Protein AF-A0AAV5W1C4-F1 (afdb_monomer)

Organism: NCBI:txid1538716

Foldseek 3Di:
DPDPQVVVLLFQPLCDDPDVHHFDDDPLRVLSSVLQVVLCVFQVDRQQHGPCNLVSLLQAAAQADVVLLVSTPDPVVSVVSNVSRVPHDHDQVLVVSCPRGDPVCNVVCVVCVVQVSVLSNLRSYNDPVSRDDPVRNLVGPVCVVVRDVVPPDDDPDDDDDPDDDDPVVVVVVVVVVCVVPDD

Secondary structure (DSSP, 8-state):
----GGGGGS--GGGS--SS------THHHHHHHHHHHHHHHHSS-TT-GGGHHHHHHHHH-SPPHHHHHT---HHHHHHHHHHHTT-----HHHHHHHHS-GGGHHHHHHTHHHHHHHHHHHS-S-TTTSPPHH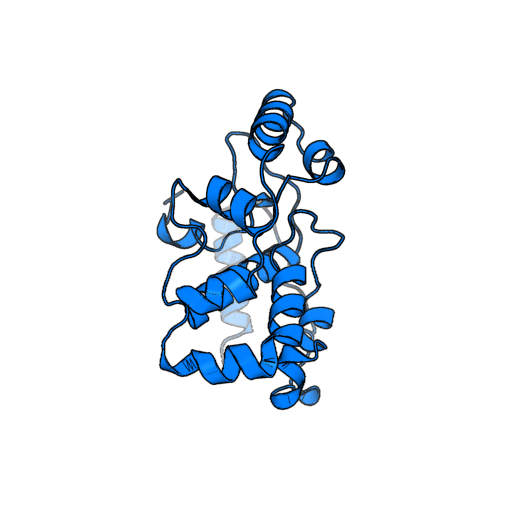HHHTSGGGGGG--GGG-PPPSSPPPP--S--HHHHHHHHHHHHHHH--

Radius of gyration: 19.73 Å; Cα contacts (8 Å, |Δi|>4): 180; chains: 1; bounding box: 47×28×55 Å

InterPro domains:
  IPR000719 Protein kinase domain [PF00069] (4-143)
  IPR000719 Protein kinase domain [PS50011] (1-143)
  IPR011009 Protein kinase-like domain superfamily [SSF56112] (2-153)
  IPR050117 Mitogen-activated protein (MAP) kinase [PTHR24055] (1-153)

pLDDT: mean 88.05, std 11.99, range [37.28, 97.81]

Sequence (183 aa):
MTRYPETMNYRAIETLSFGDFTAPHNEKADIWSIGAILYEMLTGQILFEGNHSLIKALEFCGPVPENVLQQIDHKMSREFLRKKSQNFVRVDFINKLSSECRPWLKEEIEKNSEELRDFIDRTLVFDQEIRMSVDEALAHDFLSEVREIEKETIASQSIVDVGETSIEEWKRRIWEFIQTNHV

Structure (mmCIF, N/CA/C/O backbone):
data_AF-A0AAV5W1C4-F1
#
_entry.id   AF-A0AAV5W1C4-F1
#
loop_
_atom_site.group_PDB
_atom_site.id
_atom_site.type_symbol
_atom_site.label_atom_id
_atom_site.label_alt_id
_atom_site.label_comp_id
_atom_site.label_asym_id
_atom_site.label_entity_id
_atom_site.label_seq_id
_atom_site.pdbx_PDB_ins_code
_atom_site.Cartn_x
_atom_site.Cartn_y
_atom_site.Cartn_z
_atom_site.occupancy
_atom_site.B_iso_or_equiv
_atom_site.auth_seq_id
_atom_site.auth_comp_id
_atom_site.auth_asym_id
_atom_site.auth_atom_id
_atom_site.pdbx_PDB_model_num
ATOM 1 N N . MET A 1 1 ? 14.065 10.646 -18.978 1.00 37.28 1 MET A N 1
ATOM 2 C CA . MET A 1 1 ? 12.988 10.405 -17.996 1.00 37.28 1 MET A CA 1
ATOM 3 C C . MET A 1 1 ? 12.625 11.713 -17.315 1.00 37.28 1 MET A C 1
ATOM 5 O O . MET A 1 1 ? 13.389 12.199 -16.489 1.00 37.28 1 MET A O 1
ATOM 9 N N . THR A 1 2 ? 11.492 12.304 -17.677 1.00 38.12 2 THR A N 1
ATOM 10 C CA . THR A 1 2 ? 10.818 13.317 -16.857 1.00 38.12 2 THR A CA 1
ATOM 11 C C . THR A 1 2 ? 10.381 12.632 -15.562 1.00 38.12 2 THR A C 1
ATOM 13 O O . THR A 1 2 ? 9.544 11.736 -15.587 1.00 38.12 2 THR A O 1
ATOM 16 N N . ARG A 1 3 ? 11.017 12.967 -14.434 1.00 41.88 3 ARG A N 1
ATOM 17 C CA . ARG A 1 3 ? 10.581 12.488 -13.116 1.00 41.88 3 ARG A CA 1
ATOM 18 C C . ARG A 1 3 ? 9.355 13.306 -12.734 1.00 41.88 3 ARG A C 1
ATOM 20 O O . ARG A 1 3 ? 9.491 14.511 -12.566 1.00 41.88 3 ARG A O 1
ATOM 27 N N . TYR A 1 4 ? 8.194 12.670 -12.627 1.00 52.47 4 TYR A N 1
ATOM 28 C CA . TYR A 1 4 ? 6.991 13.275 -12.054 1.00 52.47 4 TYR A CA 1
ATOM 29 C C . TYR A 1 4 ? 7.046 13.067 -10.536 1.00 52.47 4 TYR A C 1
ATOM 31 O O . TYR A 1 4 ? 6.741 11.962 -10.080 1.00 52.47 4 TYR A O 1
ATOM 39 N N . PRO A 1 5 ? 7.480 14.068 -9.745 1.00 54.94 5 PRO A N 1
ATOM 40 C CA . PRO A 1 5 ? 7.766 13.879 -8.319 1.00 54.94 5 PRO A CA 1
ATOM 41 C C . PRO A 1 5 ? 6.521 13.441 -7.539 1.00 54.94 5 PRO A C 1
ATOM 43 O O . PRO A 1 5 ? 6.618 12.662 -6.599 1.00 54.94 5 PRO A O 1
ATOM 46 N N . GLU A 1 6 ? 5.351 13.890 -7.992 1.00 50.38 6 GLU A N 1
ATOM 47 C CA . GLU A 1 6 ? 4.049 13.669 -7.359 1.00 50.38 6 GLU A CA 1
ATOM 48 C C . GLU A 1 6 ? 3.594 12.202 -7.423 1.00 50.38 6 GLU A C 1
ATOM 50 O O . GLU A 1 6 ? 2.942 11.711 -6.508 1.00 50.38 6 GLU A O 1
ATOM 55 N N . THR A 1 7 ? 4.020 11.452 -8.447 1.00 61.53 7 THR A N 1
ATOM 56 C CA . THR A 1 7 ? 3.676 10.022 -8.586 1.00 61.53 7 THR A CA 1
ATOM 57 C C . THR A 1 7 ? 4.472 9.105 -7.656 1.00 61.53 7 THR A C 1
ATOM 59 O O . THR A 1 7 ? 4.167 7.922 -7.563 1.00 61.53 7 THR A O 1
ATOM 62 N N . MET A 1 8 ? 5.488 9.612 -6.945 1.00 72.69 8 MET A N 1
ATOM 63 C CA . MET A 1 8 ? 6.296 8.788 -6.035 1.00 72.69 8 MET A CA 1
ATOM 64 C C . MET A 1 8 ? 5.585 8.475 -4.713 1.00 72.69 8 MET A C 1
ATOM 66 O O . MET A 1 8 ? 5.977 7.525 -4.042 1.00 72.69 8 MET A O 1
ATOM 70 N N . ASN A 1 9 ? 4.536 9.223 -4.365 1.00 85.31 9 ASN A N 1
ATOM 71 C CA . ASN A 1 9 ? 3.885 9.145 -3.056 1.00 85.31 9 ASN A CA 1
ATOM 72 C C . ASN A 1 9 ? 3.026 7.885 -2.841 1.00 85.31 9 ASN A C 1
ATOM 74 O O . ASN A 1 9 ? 2.693 7.563 -1.706 1.00 85.31 9 ASN A O 1
ATOM 78 N N . TYR A 1 10 ? 2.673 7.167 -3.908 1.00 90.06 10 TYR A N 1
ATOM 79 C CA . TYR A 1 10 ? 1.863 5.940 -3.827 1.00 90.06 10 TYR A CA 1
ATOM 80 C C . TYR A 1 10 ? 2.639 4.696 -4.246 1.00 90.06 10 TYR A C 1
ATOM 82 O O . TYR A 1 10 ? 2.167 3.580 -4.071 1.00 90.06 10 TYR A O 1
ATOM 90 N N . ARG A 1 11 ? 3.851 4.871 -4.780 1.00 88.44 11 ARG A N 1
ATOM 91 C CA . ARG A 1 11 ? 4.660 3.763 -5.278 1.00 88.44 11 ARG A CA 1
ATOM 92 C C . ARG A 1 11 ? 5.083 2.847 -4.141 1.00 88.44 11 ARG A C 1
ATOM 94 O O . ARG A 1 11 ? 5.664 3.301 -3.154 1.00 88.44 11 ARG A O 1
ATOM 101 N N . ALA A 1 12 ? 4.872 1.550 -4.342 1.00 88.81 12 ALA A N 1
ATOM 102 C CA . ALA A 1 12 ? 5.436 0.533 -3.472 1.00 88.81 12 ALA A CA 1
ATOM 103 C C . ALA A 1 12 ? 6.964 0.654 -3.425 1.00 88.81 12 ALA A C 1
ATOM 105 O O . ALA A 1 12 ? 7.612 1.005 -4.421 1.00 88.81 12 ALA A O 1
ATOM 106 N N . ILE A 1 13 ? 7.541 0.386 -2.258 1.00 82.81 13 ILE A N 1
ATOM 107 C CA . ILE A 1 13 ? 8.950 0.675 -1.967 1.00 82.81 13 ILE A CA 1
ATOM 108 C C . ILE A 1 13 ? 9.899 -0.164 -2.808 1.00 82.81 13 ILE A C 1
ATOM 110 O O . ILE A 1 13 ? 10.949 0.331 -3.207 1.00 82.81 13 ILE A O 1
ATOM 114 N N . GLU A 1 14 ? 9.513 -1.389 -3.143 1.00 82.88 14 GLU A N 1
ATOM 115 C CA . GLU A 1 14 ? 10.229 -2.265 -4.067 1.00 82.88 14 GLU A CA 1
ATOM 116 C C . GLU A 1 14 ? 10.348 -1.673 -5.481 1.00 82.88 14 GLU A C 1
ATOM 118 O O . GLU A 1 14 ? 11.325 -1.933 -6.179 1.00 82.88 14 GLU A O 1
ATOM 123 N N . THR A 1 15 ? 9.402 -0.818 -5.888 1.00 80.12 15 THR A N 1
ATOM 124 C CA . THR A 1 15 ? 9.459 -0.140 -7.190 1.00 80.12 15 THR A CA 1
ATOM 125 C C . THR A 1 15 ? 10.374 1.085 -7.154 1.00 80.12 15 THR A C 1
ATOM 127 O O . THR A 1 15 ? 10.795 1.573 -8.205 1.00 80.12 15 THR A O 1
ATOM 130 N N . LEU A 1 16 ? 10.680 1.622 -5.968 1.00 72.00 16 LEU A N 1
ATOM 131 C CA . LEU A 1 16 ? 11.547 2.784 -5.828 1.00 72.00 16 LEU A CA 1
ATOM 132 C C . LEU A 1 16 ? 12.997 2.374 -6.086 1.00 72.00 16 LEU A C 1
ATOM 134 O O . LEU A 1 16 ? 13.589 1.590 -5.347 1.00 72.00 16 LEU A O 1
ATOM 138 N N . SER A 1 17 ? 13.603 2.963 -7.116 1.00 59.59 17 SER A N 1
ATOM 139 C CA . SER A 1 17 ? 15.023 2.755 -7.374 1.00 59.59 17 SER A CA 1
ATOM 140 C C . SER A 1 17 ? 15.876 3.505 -6.351 1.00 59.59 17 SER A C 1
ATOM 142 O O . SER A 1 17 ? 16.063 4.722 -6.449 1.00 59.59 17 SER A O 1
ATOM 144 N N . PHE A 1 18 ? 16.421 2.791 -5.367 1.00 55.84 18 PHE A N 1
ATOM 145 C CA . PHE A 1 18 ? 17.436 3.327 -4.456 1.00 55.84 18 PHE A CA 1
ATOM 146 C C . PHE A 1 18 ? 18.827 3.216 -5.106 1.00 55.84 18 PHE A C 1
ATOM 148 O O . PHE A 1 18 ? 19.627 2.355 -4.744 1.00 55.84 18 PHE A O 1
ATOM 155 N N . GLY A 1 19 ? 19.113 4.069 -6.096 1.00 55.81 19 GLY A N 1
ATOM 156 C CA . GLY A 1 19 ? 20.330 3.961 -6.919 1.00 55.81 19 GLY A CA 1
ATOM 157 C C . GLY A 1 19 ? 20.193 2.872 -7.988 1.00 55.81 19 GLY A C 1
ATOM 158 O O . GLY A 1 19 ? 19.180 2.849 -8.680 1.00 55.81 19 GLY A O 1
ATOM 159 N N . ASP A 1 20 ? 21.167 1.960 -8.091 1.00 45.91 20 ASP A N 1
ATOM 160 C CA . ASP A 1 20 ? 21.178 0.824 -9.044 1.00 45.91 20 ASP A CA 1
ATOM 161 C C . ASP A 1 20 ? 20.291 -0.361 -8.605 1.00 45.91 20 ASP A C 1
ATOM 163 O O . ASP A 1 20 ? 20.417 -1.478 -9.098 1.00 45.91 20 ASP A O 1
ATOM 167 N N . PHE A 1 21 ? 19.420 -0.143 -7.623 1.00 55.16 21 PHE A N 1
ATOM 168 C CA . PHE A 1 21 ? 18.568 -1.174 -7.050 1.00 55.16 21 PHE A CA 1
ATOM 169 C C . PHE A 1 21 ? 17.176 -1.129 -7.679 1.00 55.16 21 PHE A C 1
ATOM 171 O O . PHE A 1 21 ? 16.467 -0.140 -7.524 1.00 55.16 21 PHE A O 1
ATOM 178 N N . THR A 1 22 ? 16.763 -2.208 -8.335 1.00 57.44 22 THR A N 1
ATOM 179 C CA . THR A 1 22 ? 15.361 -2.478 -8.676 1.00 57.44 22 THR A CA 1
ATOM 180 C C . THR A 1 22 ? 15.014 -3.857 -8.142 1.00 57.44 22 THR A C 1
ATOM 182 O O . THR A 1 22 ? 15.513 -4.850 -8.670 1.00 57.44 22 THR A O 1
ATOM 185 N N . ALA A 1 23 ? 14.199 -3.933 -7.088 1.00 66.69 23 ALA A N 1
ATOM 186 C CA . ALA A 1 23 ? 13.661 -5.219 -6.663 1.00 66.69 23 ALA A CA 1
ATOM 187 C C . ALA A 1 23 ? 12.669 -5.745 -7.714 1.00 66.69 23 ALA A C 1
ATOM 189 O O . ALA A 1 23 ? 11.968 -4.946 -8.352 1.00 66.69 23 ALA A O 1
ATOM 190 N N . PRO A 1 24 ? 12.568 -7.075 -7.885 1.00 74.88 24 PRO A N 1
ATOM 191 C CA . PRO A 1 24 ? 11.427 -7.664 -8.565 1.00 74.88 24 PRO A CA 1
ATOM 192 C C . PRO A 1 24 ? 10.138 -7.178 -7.898 1.00 74.88 24 PRO A C 1
ATOM 194 O O . PRO A 1 24 ? 10.049 -7.136 -6.669 1.00 74.88 24 PRO A O 1
ATOM 197 N N . HIS A 1 25 ? 9.150 -6.802 -8.700 1.00 82.00 25 HIS A N 1
ATOM 198 C CA . HIS A 1 25 ? 7.827 -6.443 -8.209 1.00 82.00 25 HIS A CA 1
ATOM 199 C C . HIS A 1 25 ? 6.753 -7.172 -9.009 1.00 82.00 25 HIS A C 1
ATOM 201 O O . HIS A 1 25 ? 6.968 -7.509 -10.174 1.00 82.00 25 HIS A O 1
ATOM 207 N N . ASN A 1 26 ? 5.620 -7.428 -8.366 1.00 89.25 26 ASN A N 1
ATOM 208 C CA . ASN A 1 26 ? 4.443 -8.046 -8.965 1.00 89.25 26 ASN A CA 1
ATOM 209 C C . ASN A 1 26 ? 3.230 -7.098 -8.883 1.00 89.25 26 ASN A C 1
ATOM 211 O O . ASN A 1 26 ? 3.342 -5.945 -8.457 1.00 89.25 26 ASN A O 1
ATOM 215 N N . GLU A 1 27 ? 2.060 -7.576 -9.299 1.00 91.06 27 GLU A N 1
ATOM 216 C CA . GLU A 1 27 ? 0.800 -6.826 -9.297 1.00 91.06 27 GLU A CA 1
ATOM 217 C C . GLU A 1 27 ? 0.386 -6.318 -7.905 1.00 91.06 27 GLU A C 1
ATOM 219 O O . GLU A 1 27 ? -0.334 -5.328 -7.787 1.00 91.06 27 GLU A O 1
ATOM 224 N N . LYS A 1 28 ? 0.891 -6.920 -6.819 1.00 95.12 28 LYS A N 1
ATOM 225 C CA . LYS A 1 28 ? 0.605 -6.469 -5.450 1.00 95.12 28 LYS A CA 1
ATOM 226 C C . LYS A 1 28 ? 1.295 -5.146 -5.105 1.00 95.12 28 LYS A C 1
ATOM 228 O O . LYS A 1 28 ? 1.026 -4.582 -4.041 1.00 95.12 28 LYS A O 1
ATOM 233 N N . ALA A 1 29 ? 2.151 -4.600 -5.971 1.00 93.56 29 ALA A N 1
ATOM 234 C CA . ALA A 1 29 ? 2.601 -3.210 -5.869 1.00 93.56 29 ALA A CA 1
ATOM 235 C C . ALA A 1 29 ? 1.420 -2.216 -5.917 1.00 93.56 29 ALA A C 1
ATOM 237 O O . ALA A 1 29 ? 1.445 -1.189 -5.235 1.00 93.56 29 ALA A O 1
ATOM 238 N N . ASP A 1 30 ? 0.344 -2.546 -6.636 1.00 94.62 30 ASP A N 1
ATOM 239 C CA . ASP A 1 30 ? -0.862 -1.714 -6.683 1.00 94.62 30 ASP A CA 1
ATOM 240 C C . ASP A 1 30 ? -1.648 -1.774 -5.365 1.00 94.62 30 ASP A C 1
ATOM 242 O O . ASP A 1 30 ? -2.195 -0.766 -4.921 1.00 94.62 30 ASP A O 1
ATOM 246 N N . ILE A 1 31 ? -1.615 -2.908 -4.659 1.00 97.50 31 ILE A N 1
ATOM 247 C CA . ILE A 1 31 ? -2.241 -3.058 -3.334 1.00 97.50 31 ILE A CA 1
ATOM 248 C C . ILE A 1 31 ? -1.589 -2.140 -2.291 1.00 97.50 31 ILE A C 1
ATOM 250 O O . ILE A 1 31 ? -2.283 -1.554 -1.459 1.00 97.50 31 ILE A O 1
ATOM 254 N N . TRP A 1 32 ? -0.271 -1.937 -2.363 1.00 95.62 32 TRP A N 1
ATOM 255 C CA . TRP A 1 32 ? 0.402 -0.930 -1.535 1.00 95.62 32 TRP A CA 1
ATOM 256 C C . TRP A 1 32 ? -0.135 0.479 -1.817 1.00 95.62 32 TRP A C 1
ATOM 258 O O . TRP A 1 32 ? -0.414 1.243 -0.890 1.00 95.62 32 TRP A O 1
ATOM 268 N N . SER A 1 33 ? -0.313 0.806 -3.100 1.00 95.25 33 SER A N 1
ATOM 269 C CA . SER A 1 33 ? -0.870 2.091 -3.533 1.00 95.25 33 SER A CA 1
ATOM 270 C C . SER A 1 33 ? -2.279 2.300 -2.971 1.00 95.25 33 SER A C 1
ATOM 272 O O . SER A 1 33 ? -2.581 3.387 -2.484 1.00 95.25 33 SER A O 1
ATOM 274 N N . ILE A 1 34 ? -3.115 1.254 -2.953 1.00 96.81 34 ILE A N 1
ATOM 275 C CA . ILE A 1 34 ? -4.450 1.284 -2.333 1.00 96.81 34 ILE A CA 1
ATOM 276 C C . ILE A 1 34 ? -4.358 1.607 -0.839 1.00 96.81 34 ILE A C 1
ATOM 278 O O . ILE A 1 34 ? -5.102 2.463 -0.369 1.00 96.81 34 ILE A O 1
ATOM 282 N N . GLY A 1 35 ? -3.429 0.993 -0.099 1.00 96.00 35 GLY A N 1
ATOM 283 C CA . GLY A 1 35 ? -3.220 1.304 1.320 1.00 96.00 35 GLY A CA 1
ATOM 284 C C . GLY A 1 35 ? -2.857 2.776 1.559 1.00 96.00 35 GLY A C 1
ATOM 285 O O . GLY A 1 35 ? -3.403 3.423 2.455 1.00 96.00 35 GLY A O 1
ATOM 286 N N . ALA A 1 36 ? -1.985 3.336 0.716 1.00 94.88 36 ALA A N 1
ATOM 287 C CA . ALA A 1 36 ? -1.610 4.749 0.771 1.00 94.88 36 ALA A CA 1
ATOM 288 C C . ALA A 1 36 ? -2.784 5.689 0.442 1.00 94.88 36 ALA A C 1
ATOM 290 O O . ALA A 1 36 ? -3.009 6.665 1.159 1.00 94.88 36 ALA A O 1
ATOM 291 N N . ILE A 1 37 ? -3.553 5.377 -0.607 1.00 96.06 37 ILE A N 1
ATOM 292 C CA . ILE A 1 37 ? -4.742 6.143 -1.009 1.00 96.06 37 ILE A CA 1
ATOM 293 C C . ILE A 1 37 ? -5.809 6.080 0.082 1.00 96.06 37 ILE A C 1
ATOM 295 O O . ILE A 1 37 ? -6.396 7.103 0.420 1.00 96.06 37 ILE A O 1
ATOM 299 N N . LEU A 1 38 ? -6.042 4.907 0.673 1.00 95.88 38 LEU A N 1
ATOM 300 C CA . LEU A 1 38 ? -7.022 4.738 1.739 1.00 95.88 38 LEU A CA 1
ATOM 301 C C . LEU A 1 38 ? -6.664 5.598 2.957 1.00 95.88 38 LEU A C 1
ATOM 303 O O . LEU A 1 38 ? -7.523 6.317 3.465 1.00 95.88 38 LEU A O 1
ATOM 307 N N . TYR A 1 39 ? -5.394 5.620 3.378 1.00 94.81 39 TYR A N 1
ATOM 308 C CA . TYR A 1 39 ? -4.949 6.542 4.430 1.00 94.81 39 TYR A CA 1
ATOM 309 C C . TYR A 1 39 ? -5.232 8.006 4.070 1.00 94.81 39 TYR A C 1
ATOM 311 O O . TYR A 1 39 ? -5.763 8.756 4.894 1.00 94.81 39 TYR A O 1
ATOM 319 N N . GLU A 1 40 ? -4.924 8.417 2.841 1.00 94.94 40 GLU A N 1
ATOM 320 C CA . GLU A 1 40 ? -5.162 9.787 2.386 1.00 94.94 40 GLU A CA 1
ATOM 321 C C . GLU A 1 40 ? -6.653 10.135 2.305 1.00 94.94 40 GLU A C 1
ATOM 323 O O . GLU A 1 40 ? -7.052 11.244 2.664 1.00 94.94 40 GLU A O 1
ATOM 328 N N . MET A 1 41 ? -7.513 9.198 1.915 1.00 95.31 41 MET A N 1
ATOM 329 C CA . MET A 1 41 ? -8.961 9.401 1.938 1.00 95.31 41 MET A CA 1
ATOM 330 C C . MET A 1 41 ? -9.457 9.648 3.366 1.00 95.31 41 MET A C 1
ATOM 332 O O . MET A 1 41 ? -10.233 10.582 3.593 1.00 95.31 41 MET A O 1
ATOM 336 N N . LEU A 1 42 ? -8.964 8.872 4.336 1.00 95.31 42 LEU A N 1
ATOM 337 C CA . LEU A 1 42 ? -9.395 8.935 5.735 1.00 95.31 42 LEU A CA 1
ATOM 338 C C . LEU A 1 42 ? -8.854 10.163 6.482 1.00 95.31 42 LEU A C 1
ATOM 340 O O . LEU A 1 42 ? -9.547 10.705 7.344 1.00 95.31 42 LEU A O 1
ATOM 344 N N . THR A 1 43 ? -7.647 10.630 6.152 1.00 94.38 43 THR A N 1
ATOM 345 C CA . THR A 1 43 ? -6.951 11.721 6.872 1.00 94.38 43 THR A CA 1
ATOM 346 C C . THR A 1 43 ? -6.876 13.034 6.093 1.00 94.38 43 THR A C 1
ATOM 348 O O . THR A 1 43 ? -6.801 14.113 6.676 1.00 94.38 43 THR A O 1
ATOM 351 N N . GLY A 1 44 ? -6.919 12.972 4.762 1.00 94.19 44 GLY A N 1
ATOM 352 C CA . GLY A 1 44 ? -6.592 14.086 3.872 1.00 94.19 44 GLY A CA 1
ATOM 353 C C . GLY A 1 44 ? -5.103 14.385 3.748 1.00 94.19 44 GLY A C 1
ATOM 354 O O . GLY A 1 44 ? -4.760 15.464 3.269 1.00 94.19 44 GLY A O 1
ATOM 355 N N . GLN A 1 45 ? -4.238 13.477 4.201 1.00 91.88 45 GLN A N 1
ATOM 356 C CA . GLN A 1 45 ? -2.789 13.642 4.198 1.00 91.88 45 GLN A CA 1
ATOM 357 C C . GLN A 1 45 ? -2.116 12.572 3.343 1.00 91.88 45 GLN A C 1
ATOM 359 O O . GLN A 1 45 ? -2.486 11.400 3.379 1.00 91.88 45 GLN A O 1
ATOM 364 N N . ILE A 1 46 ? -1.077 12.973 2.614 1.00 92.12 46 ILE A N 1
ATOM 365 C CA . ILE A 1 46 ? -0.269 12.057 1.810 1.00 92.12 46 ILE A CA 1
ATOM 366 C C . ILE A 1 46 ? 0.594 11.201 2.745 1.00 92.12 46 ILE A C 1
ATOM 368 O O . ILE A 1 46 ? 1.413 11.730 3.497 1.00 92.12 46 ILE A O 1
ATOM 372 N N . LEU A 1 47 ? 0.450 9.873 2.674 1.00 91.31 47 LEU A N 1
ATOM 373 C CA . LEU A 1 47 ? 1.156 8.952 3.573 1.00 91.31 47 LEU A CA 1
ATOM 374 C C . LEU A 1 47 ? 2.682 8.953 3.359 1.00 91.31 47 LEU A C 1
ATOM 376 O O . LEU A 1 47 ? 3.452 9.034 4.319 1.00 91.31 47 LEU A O 1
ATOM 380 N N . PHE A 1 48 ? 3.129 8.865 2.102 1.00 89.75 48 PHE A N 1
ATOM 381 C CA . PHE A 1 48 ? 4.546 8.739 1.738 1.00 89.7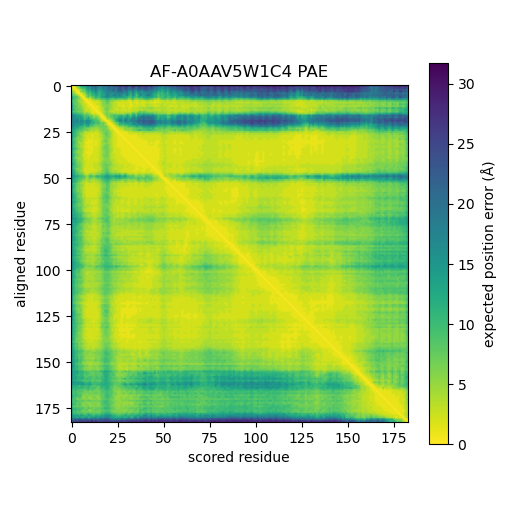5 48 PHE A CA 1
ATOM 382 C C . PHE A 1 48 ? 5.061 9.969 0.988 1.00 89.75 48 PHE A C 1
ATOM 384 O O . PHE A 1 48 ? 5.545 9.871 -0.135 1.00 89.75 48 PHE A O 1
ATOM 391 N N . GLU A 1 49 ? 4.972 11.142 1.608 1.00 83.44 49 GLU A N 1
ATOM 392 C CA . GLU A 1 49 ? 5.341 12.402 0.960 1.00 83.44 49 GLU A CA 1
ATOM 393 C C . GLU A 1 49 ? 6.855 12.505 0.656 1.00 83.44 49 GLU A C 1
ATOM 395 O O . GLU A 1 49 ? 7.709 12.613 1.548 1.00 83.44 49 GLU A O 1
ATOM 400 N N . GLY A 1 50 ? 7.202 12.484 -0.635 1.00 75.62 50 GLY A N 1
ATOM 401 C CA . GLY A 1 50 ? 8.524 12.824 -1.166 1.00 75.62 50 GLY A CA 1
ATOM 402 C C . GLY A 1 50 ? 9.704 12.105 -0.491 1.00 75.62 50 GLY A C 1
ATOM 403 O O . GLY A 1 50 ? 9.803 10.875 -0.473 1.00 75.62 50 GLY A O 1
ATOM 404 N N . ASN A 1 51 ? 10.636 12.890 0.063 1.00 72.38 51 ASN A N 1
ATOM 405 C CA . ASN A 1 51 ? 11.889 12.397 0.656 1.00 72.38 51 ASN A CA 1
ATOM 406 C C . ASN A 1 51 ? 11.695 11.606 1.965 1.00 72.38 51 ASN A C 1
ATOM 408 O O . ASN A 1 51 ? 12.641 10.977 2.446 1.00 72.38 51 ASN A O 1
ATOM 412 N N . HIS A 1 52 ? 10.494 11.636 2.550 1.00 80.12 52 HIS A N 1
ATOM 413 C CA . HIS A 1 52 ? 10.181 10.950 3.804 1.00 80.12 52 HIS A CA 1
ATOM 414 C C . HIS A 1 52 ? 9.495 9.595 3.605 1.00 80.12 52 HIS A C 1
ATOM 416 O O . HIS A 1 52 ? 9.323 8.875 4.588 1.00 80.12 52 HIS A O 1
ATOM 422 N N . SER A 1 53 ? 9.189 9.209 2.362 1.00 84.00 53 SER A N 1
ATOM 423 C CA . SER A 1 53 ? 8.530 7.947 1.989 1.00 84.00 53 SER A CA 1
ATOM 424 C C . SER A 1 53 ? 9.094 6.713 2.701 1.00 84.00 53 SER A C 1
ATOM 426 O O . SER A 1 53 ? 8.349 5.985 3.352 1.00 84.00 53 SER A O 1
ATOM 428 N N . LEU A 1 54 ? 10.417 6.516 2.673 1.00 86.62 54 LEU A N 1
ATOM 429 C CA . LEU A 1 54 ? 11.053 5.381 3.353 1.00 86.62 54 LEU A CA 1
ATOM 430 C C . LEU A 1 54 ? 10.846 5.418 4.873 1.00 86.62 54 LEU A C 1
ATOM 432 O O . LEU A 1 54 ? 10.563 4.391 5.472 1.00 86.62 54 LEU A O 1
ATOM 436 N N . ILE A 1 55 ? 11.007 6.580 5.511 1.00 89.38 55 ILE A N 1
ATOM 437 C CA . ILE A 1 55 ? 10.845 6.687 6.971 1.00 89.38 55 ILE A CA 1
ATOM 438 C C . ILE A 1 55 ? 9.390 6.412 7.343 1.00 89.38 55 ILE A C 1
ATOM 440 O O . ILE A 1 55 ? 9.141 5.606 8.229 1.00 89.38 55 ILE A O 1
ATOM 444 N N . LYS A 1 56 ? 8.441 7.012 6.619 1.00 90.75 56 LYS A N 1
ATOM 445 C CA . LYS A 1 56 ? 7.005 6.808 6.819 1.00 90.75 56 LYS A CA 1
ATOM 446 C C . LYS A 1 56 ? 6.599 5.352 6.647 1.00 90.75 56 LYS A C 1
ATOM 448 O O . LYS A 1 56 ? 5.853 4.826 7.460 1.00 90.75 56 LYS A O 1
ATOM 453 N N . ALA A 1 57 ? 7.137 4.660 5.654 1.00 92.12 57 ALA A N 1
ATOM 454 C CA . ALA A 1 57 ? 6.865 3.240 5.513 1.00 92.12 57 ALA A CA 1
ATOM 455 C C . ALA A 1 57 ? 7.440 2.398 6.643 1.00 92.12 57 ALA A C 1
ATOM 457 O O . ALA A 1 57 ? 6.772 1.477 7.092 1.00 92.12 57 ALA A O 1
ATOM 458 N N . LEU A 1 58 ? 8.632 2.721 7.146 1.00 93.12 58 LEU A N 1
ATOM 459 C CA . LEU A 1 58 ? 9.158 2.055 8.336 1.00 93.12 58 LEU A CA 1
ATOM 460 C C . LEU A 1 58 ? 8.293 2.348 9.576 1.00 93.12 58 LEU A C 1
ATOM 462 O O . LEU A 1 58 ? 8.052 1.443 10.365 1.00 93.12 58 LEU A O 1
ATOM 466 N N . GLU A 1 59 ? 7.769 3.569 9.732 1.00 92.38 59 GLU A N 1
ATOM 467 C CA . GLU A 1 59 ? 6.806 3.910 10.797 1.00 92.38 59 GLU A CA 1
ATOM 468 C C . GLU A 1 59 ? 5.528 3.065 10.693 1.00 92.38 59 GLU A C 1
ATOM 470 O O . GLU A 1 59 ? 5.098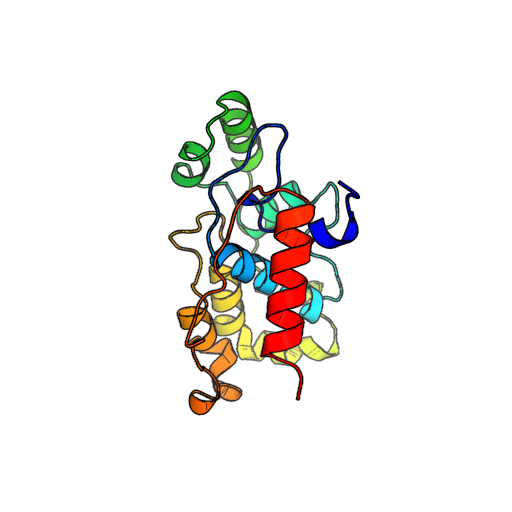 2.458 11.671 1.00 92.38 59 GLU A O 1
ATOM 475 N N . PHE A 1 60 ? 4.929 2.991 9.505 1.00 92.50 60 PHE A N 1
ATOM 476 C CA . PHE A 1 60 ? 3.635 2.335 9.311 1.00 92.50 60 PHE A CA 1
ATOM 477 C C . PHE A 1 60 ? 3.714 0.820 9.156 1.00 92.50 60 PHE A C 1
ATOM 479 O O . PHE A 1 60 ? 2.739 0.149 9.462 1.00 92.50 60 PHE A O 1
ATOM 486 N N . CYS A 1 61 ? 4.841 0.272 8.703 1.00 93.75 61 CYS A N 1
ATOM 487 C CA . CYS A 1 61 ? 4.995 -1.163 8.453 1.00 93.75 61 CYS A CA 1
ATOM 488 C C . CYS A 1 61 ? 5.874 -1.861 9.498 1.00 93.75 61 CYS A C 1
ATOM 490 O O . CYS A 1 61 ? 5.800 -3.081 9.639 1.00 93.75 61 CYS A O 1
ATOM 492 N N . GLY A 1 62 ? 6.690 -1.109 10.239 1.00 94.06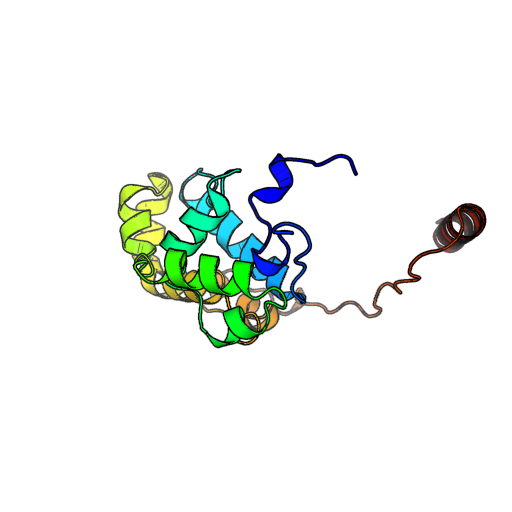 62 GLY A N 1
ATOM 493 C CA . GLY A 1 62 ? 7.678 -1.647 11.166 1.00 94.06 62 GLY A CA 1
ATOM 494 C C . GLY A 1 62 ? 9.009 -2.005 10.485 1.00 94.06 62 GLY A C 1
ATOM 495 O O . GLY A 1 62 ? 9.375 -1.418 9.460 1.00 94.06 62 GLY A O 1
ATOM 496 N N . PRO A 1 63 ? 9.786 -2.934 11.069 1.00 94.69 63 PRO A N 1
ATOM 497 C CA . PRO A 1 63 ? 11.096 -3.290 10.547 1.00 94.69 63 PRO A CA 1
ATOM 498 C C . PRO A 1 63 ? 10.966 -4.061 9.226 1.00 94.69 63 PRO A C 1
ATOM 500 O O . PRO A 1 63 ? 10.049 -4.862 9.055 1.00 94.69 63 PRO A O 1
ATOM 503 N N . VAL A 1 64 ? 11.907 -3.861 8.296 1.00 93.69 64 VAL A N 1
ATOM 504 C CA . VAL A 1 64 ? 11.920 -4.620 7.036 1.00 93.69 64 VAL A CA 1
ATOM 505 C C . VAL A 1 64 ? 12.273 -6.083 7.340 1.00 93.69 64 VAL A C 1
ATOM 507 O O . VAL A 1 64 ? 13.323 -6.324 7.946 1.00 93.69 64 VAL A O 1
ATOM 510 N N . PRO A 1 65 ? 11.445 -7.060 6.927 1.00 93.69 65 PRO A N 1
ATOM 511 C CA . PRO A 1 65 ? 11.721 -8.476 7.144 1.00 93.69 65 PRO A CA 1
ATOM 512 C C . PRO A 1 65 ? 13.011 -8.946 6.460 1.00 93.69 65 PRO A C 1
ATOM 514 O O . PRO A 1 65 ? 13.377 -8.477 5.381 1.00 93.69 65 PRO A O 1
ATOM 517 N N . GLU A 1 66 ? 13.697 -9.920 7.060 1.00 93.19 66 GLU A N 1
ATOM 518 C CA . GLU A 1 66 ? 14.984 -10.404 6.544 1.00 93.19 66 GLU A CA 1
ATOM 519 C C . GLU A 1 66 ? 14.857 -11.081 5.169 1.00 93.19 66 GLU A C 1
ATOM 521 O O . GLU A 1 66 ? 15.752 -10.943 4.340 1.00 93.19 66 GLU A O 1
ATOM 526 N N . ASN A 1 67 ? 13.738 -11.748 4.876 1.00 91.75 67 ASN A N 1
ATOM 527 C CA . ASN A 1 67 ? 13.483 -12.323 3.553 1.00 91.75 67 ASN A CA 1
ATOM 528 C C . ASN A 1 67 ? 13.363 -11.242 2.465 1.00 91.75 67 ASN A C 1
ATOM 530 O O . ASN A 1 67 ? 13.895 -11.429 1.375 1.00 91.75 67 ASN A O 1
ATOM 534 N N . VAL A 1 68 ? 12.768 -10.085 2.774 1.00 90.81 68 VAL A N 1
ATOM 535 C CA . VAL A 1 68 ? 12.726 -8.927 1.862 1.00 90.81 68 VAL A CA 1
ATOM 536 C C . VAL A 1 68 ? 14.124 -8.333 1.691 1.00 90.81 68 VAL A C 1
ATOM 538 O O . VAL A 1 68 ? 14.557 -8.055 0.577 1.00 90.81 68 VAL A O 1
ATOM 541 N N . LEU A 1 69 ? 14.885 -8.197 2.782 1.00 90.06 69 LEU A N 1
ATOM 542 C CA . LEU A 1 69 ? 16.272 -7.723 2.726 1.00 90.06 69 LEU A CA 1
ATOM 543 C C . LEU A 1 69 ? 17.162 -8.635 1.865 1.00 90.06 69 LEU A C 1
ATOM 545 O O . LEU A 1 69 ? 18.050 -8.149 1.164 1.00 90.06 69 LEU A O 1
ATOM 549 N N . GLN A 1 70 ? 16.941 -9.949 1.885 1.00 89.44 70 GLN A N 1
ATOM 550 C CA . GLN A 1 70 ? 17.710 -10.906 1.085 1.00 89.44 70 GLN A CA 1
ATOM 551 C C . GLN A 1 70 ? 17.472 -10.777 -0.422 1.00 89.44 70 GLN A C 1
ATOM 553 O O . GLN A 1 70 ? 18.397 -11.065 -1.180 1.00 89.44 70 GLN A O 1
ATOM 558 N N . GLN A 1 71 ? 16.310 -10.272 -0.844 1.00 85.56 71 GLN A N 1
ATOM 559 C CA . GLN A 1 71 ? 16.012 -9.952 -2.247 1.00 85.56 71 GLN A CA 1
ATOM 560 C C . GLN A 1 71 ? 16.789 -8.721 -2.751 1.00 85.56 71 GLN A C 1
ATOM 562 O O . GLN A 1 71 ? 16.790 -8.425 -3.941 1.00 85.56 71 GLN A O 1
ATOM 567 N N . ILE A 1 72 ? 17.463 -7.987 -1.857 1.00 84.06 72 ILE A N 1
ATOM 568 C CA . ILE A 1 72 ? 18.260 -6.812 -2.211 1.00 84.06 72 ILE A CA 1
ATOM 569 C C . ILE A 1 72 ? 19.662 -7.234 -2.634 1.00 84.06 72 ILE A C 1
ATOM 571 O O . ILE A 1 72 ? 20.481 -7.556 -1.772 1.00 84.06 72 ILE A O 1
ATOM 575 N N . ASP A 1 73 ? 19.976 -7.161 -3.927 1.00 82.62 73 ASP A N 1
ATOM 576 C CA . ASP A 1 73 ? 21.282 -7.567 -4.475 1.00 82.62 73 ASP A CA 1
ATOM 577 C C . ASP A 1 73 ? 22.461 -6.800 -3.858 1.00 82.62 73 ASP A C 1
ATOM 579 O O . ASP A 1 73 ? 23.495 -7.372 -3.497 1.00 82.62 73 ASP A O 1
ATOM 583 N N . HIS A 1 74 ? 22.312 -5.485 -3.687 1.00 84.38 74 HIS A N 1
ATOM 584 C CA . HIS A 1 74 ? 23.396 -4.642 -3.204 1.00 84.38 74 HIS A CA 1
ATOM 585 C C . HIS A 1 74 ? 23.562 -4.732 -1.678 1.00 84.38 74 HIS A C 1
ATOM 587 O O . HIS A 1 74 ? 22.790 -4.159 -0.901 1.00 84.38 74 HIS A O 1
ATOM 593 N N . LYS A 1 75 ? 24.638 -5.398 -1.235 1.00 87.19 75 LYS A N 1
ATOM 594 C CA . LYS A 1 75 ? 24.953 -5.644 0.186 1.00 87.19 75 LYS A CA 1
ATOM 595 C C . LYS A 1 75 ? 24.933 -4.384 1.061 1.00 87.19 75 LYS A C 1
ATOM 597 O O . LYS A 1 75 ? 24.438 -4.441 2.184 1.00 87.19 75 LYS A O 1
ATOM 602 N N . MET A 1 76 ? 25.464 -3.257 0.578 1.00 86.81 76 MET A N 1
ATOM 603 C CA . MET A 1 76 ? 25.484 -2.017 1.371 1.00 86.81 76 MET A CA 1
ATOM 604 C C . MET A 1 76 ? 24.079 -1.443 1.565 1.00 86.81 76 MET A C 1
ATOM 606 O O . MET A 1 76 ? 23.767 -0.969 2.654 1.00 86.81 76 MET A O 1
ATOM 610 N N . SER A 1 77 ? 23.225 -1.518 0.538 1.00 85.56 77 SER A N 1
ATOM 611 C CA . SER A 1 77 ? 21.829 -1.071 0.625 1.00 85.56 77 SER A CA 1
ATOM 612 C C . SER A 1 77 ? 21.041 -1.939 1.605 1.00 85.56 77 SER A C 1
ATOM 614 O O . SER A 1 77 ? 20.305 -1.413 2.438 1.00 85.56 77 SER A O 1
ATOM 616 N N . ARG A 1 78 ? 21.270 -3.260 1.568 1.00 88.00 78 ARG A N 1
ATOM 617 C CA . ARG A 1 78 ? 20.692 -4.225 2.511 1.00 88.00 78 ARG A CA 1
ATOM 618 C C . ARG A 1 78 ? 21.051 -3.900 3.960 1.00 88.00 78 ARG A C 1
ATOM 620 O O . ARG A 1 78 ? 20.166 -3.790 4.802 1.00 88.00 78 ARG A O 1
ATOM 627 N N . GLU A 1 79 ? 22.337 -3.713 4.250 1.00 90.88 79 GLU A N 1
ATOM 628 C CA . GLU A 1 79 ? 22.804 -3.426 5.611 1.00 90.88 79 GLU A CA 1
ATOM 629 C C . GLU A 1 79 ? 22.341 -2.047 6.102 1.00 90.88 79 GLU A C 1
ATOM 631 O O . GLU A 1 79 ? 21.954 -1.890 7.261 1.00 90.88 79 GLU A O 1
ATOM 636 N N . PHE A 1 80 ? 22.317 -1.051 5.211 1.00 90.56 80 PHE A N 1
ATOM 637 C CA . PHE A 1 80 ? 21.764 0.265 5.514 1.00 90.56 80 PHE A CA 1
ATOM 638 C C . PHE A 1 80 ? 20.287 0.180 5.911 1.00 90.56 80 PHE A C 1
ATOM 640 O O . PHE A 1 80 ? 19.913 0.720 6.954 1.00 90.56 80 PHE A O 1
ATOM 647 N N . LEU A 1 81 ? 19.458 -0.504 5.112 1.00 89.62 81 LEU A N 1
ATOM 648 C CA . LEU A 1 81 ? 18.034 -0.668 5.404 1.00 89.62 81 LEU A CA 1
ATOM 649 C C . LEU A 1 81 ? 17.817 -1.455 6.691 1.00 89.62 81 LEU A C 1
ATOM 651 O O . LEU A 1 81 ? 17.073 -0.975 7.540 1.00 89.62 81 LEU A O 1
ATOM 655 N N . ARG A 1 82 ? 18.532 -2.571 6.888 1.00 93.62 82 ARG A N 1
ATOM 656 C CA . ARG A 1 82 ? 18.480 -3.370 8.122 1.00 93.62 82 ARG A CA 1
ATOM 657 C C . ARG A 1 82 ? 18.733 -2.510 9.359 1.00 93.62 82 ARG A C 1
ATOM 659 O O . ARG A 1 82 ? 17.911 -2.467 10.271 1.00 93.62 82 ARG A O 1
ATOM 666 N N . LYS A 1 83 ? 19.848 -1.773 9.373 1.00 94.12 83 LYS A N 1
ATOM 667 C CA . LYS A 1 83 ? 20.216 -0.903 10.498 1.00 94.12 83 LYS A CA 1
ATOM 668 C C . LYS A 1 83 ? 19.214 0.231 10.697 1.00 94.12 83 LYS A C 1
ATOM 670 O O . LYS A 1 83 ? 18.940 0.613 11.831 1.00 94.12 83 LYS A O 1
ATOM 675 N N . LYS A 1 84 ? 18.686 0.799 9.610 1.00 91.69 84 LYS A N 1
ATOM 676 C CA . LYS A 1 84 ? 17.711 1.890 9.678 1.00 91.69 84 LYS A CA 1
ATOM 677 C C . LYS A 1 84 ? 16.358 1.404 10.195 1.00 91.69 84 LYS A C 1
ATOM 679 O O . LYS A 1 84 ? 15.742 2.121 10.970 1.00 91.69 84 LYS A O 1
ATOM 684 N N . SER A 1 85 ? 15.919 0.206 9.814 1.00 94.06 85 SER A N 1
ATOM 685 C CA . SER A 1 85 ? 14.598 -0.330 10.149 1.00 94.06 85 SER A CA 1
ATOM 686 C C . SER A 1 85 ? 14.516 -0.997 11.523 1.00 94.06 85 SER A C 1
ATOM 688 O O . SER A 1 85 ? 13.422 -1.115 12.056 1.00 94.06 85 SER A O 1
ATOM 690 N N . GLN A 1 86 ? 15.639 -1.421 12.114 1.00 93.81 86 GLN A N 1
ATOM 691 C CA . GLN A 1 86 ? 15.667 -2.291 13.305 1.00 93.81 86 GLN A CA 1
ATOM 692 C C . GLN A 1 86 ? 14.904 -1.773 14.541 1.00 93.81 86 GLN A C 1
ATOM 694 O O . GLN A 1 86 ? 14.487 -2.572 15.371 1.00 93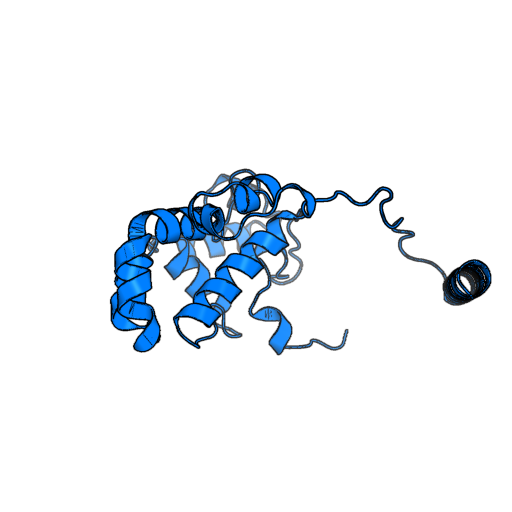.81 86 GLN A O 1
ATOM 699 N N . ASN A 1 87 ? 14.754 -0.452 14.685 1.00 94.19 87 ASN A N 1
ATOM 700 C CA . ASN A 1 87 ? 14.111 0.171 15.848 1.00 94.19 87 ASN A CA 1
ATOM 701 C C . ASN A 1 87 ? 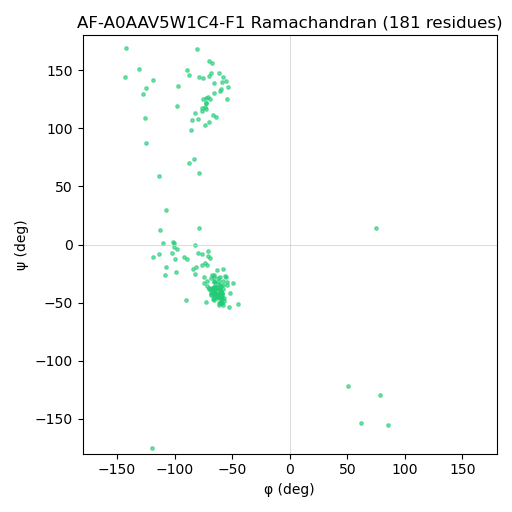12.662 0.598 15.579 1.00 94.19 87 ASN A C 1
ATOM 703 O O . ASN A 1 87 ? 12.020 1.157 16.466 1.00 94.19 87 ASN A O 1
ATOM 707 N N . PHE A 1 88 ? 12.163 0.404 14.358 1.00 95.50 88 PHE A N 1
ATOM 708 C CA . PHE A 1 88 ? 10.786 0.738 14.032 1.00 95.50 88 PHE A CA 1
ATOM 709 C C . PHE A 1 88 ? 9.844 -0.350 14.540 1.00 95.50 88 PHE A C 1
ATOM 711 O O . PHE A 1 88 ? 10.165 -1.535 14.511 1.00 95.50 88 PHE A O 1
ATOM 718 N N . VAL A 1 89 ? 8.670 0.073 14.994 1.00 94.38 89 VAL A N 1
ATOM 719 C CA . VAL A 1 89 ? 7.557 -0.792 15.383 1.00 94.38 89 VAL A CA 1
ATOM 720 C C . VAL A 1 89 ? 6.358 -0.333 14.576 1.00 94.38 89 VAL A C 1
ATOM 722 O O . VAL A 1 89 ? 6.133 0.871 14.462 1.00 94.38 89 VAL A O 1
ATOM 725 N N . ARG A 1 90 ? 5.620 -1.293 14.013 1.00 93.31 90 ARG A N 1
ATOM 726 C CA . ARG A 1 90 ? 4.404 -1.019 13.250 1.00 93.31 90 ARG A CA 1
ATOM 727 C C . ARG A 1 90 ? 3.441 -0.187 14.100 1.00 93.31 90 ARG A C 1
ATOM 729 O O . ARG A 1 90 ? 3.116 -0.573 15.222 1.00 93.31 90 ARG A O 1
ATOM 736 N N . VAL A 1 91 ? 3.014 0.954 13.573 1.00 92.75 91 VAL A N 1
ATOM 737 C CA . VAL A 1 91 ? 2.008 1.806 14.217 1.00 92.75 91 VAL A CA 1
ATOM 738 C C . VAL A 1 91 ? 0.659 1.085 14.269 1.00 92.75 91 VAL A C 1
ATOM 740 O O . VAL A 1 91 ? 0.242 0.483 13.285 1.00 92.75 91 VAL A O 1
ATOM 743 N N . ASP A 1 92 ? -0.056 1.202 15.394 1.00 92.44 92 ASP A N 1
ATOM 744 C CA . ASP A 1 92 ? -1.482 0.859 15.429 1.00 92.44 92 ASP A CA 1
ATOM 745 C C . ASP A 1 92 ? -2.254 1.903 14.624 1.00 92.44 92 ASP A C 1
ATOM 747 O O . ASP A 1 92 ? -2.434 3.055 15.043 1.00 92.44 92 ASP A O 1
ATOM 751 N N . PHE A 1 93 ? -2.671 1.483 13.437 1.00 89.44 93 PHE A N 1
ATOM 752 C CA . PHE A 1 93 ? -3.295 2.338 12.449 1.00 89.44 93 PHE A CA 1
ATOM 753 C C . PHE A 1 93 ? -4.586 2.996 12.956 1.00 89.44 93 PHE A C 1
ATOM 755 O O . PHE A 1 93 ? -4.803 4.186 12.732 1.00 89.44 93 PHE A O 1
ATOM 762 N N . ILE A 1 94 ? -5.413 2.265 13.704 1.00 91.81 94 ILE A N 1
ATOM 763 C CA . ILE A 1 94 ? -6.676 2.796 14.236 1.00 91.81 94 ILE A CA 1
ATOM 764 C C . ILE A 1 94 ? -6.404 3.860 15.294 1.00 91.81 94 ILE A C 1
ATOM 766 O O . ILE A 1 94 ? -7.009 4.934 15.265 1.00 91.81 94 ILE A O 1
ATOM 770 N N . ASN A 1 95 ? -5.437 3.618 16.183 1.00 91.19 95 ASN A N 1
ATOM 771 C CA . ASN A 1 95 ? -5.043 4.625 17.167 1.00 91.19 95 ASN A CA 1
ATOM 772 C C . ASN A 1 95 ? -4.514 5.890 16.482 1.00 91.19 95 ASN A C 1
ATOM 774 O O . ASN A 1 95 ? -4.843 6.998 16.905 1.00 91.19 95 ASN A O 1
ATOM 778 N N . LYS A 1 96 ? -3.753 5.747 15.392 1.00 90.38 96 LYS A N 1
ATOM 779 C CA . LYS A 1 96 ? -3.278 6.876 14.584 1.00 90.38 96 LYS A CA 1
ATOM 780 C C . LYS A 1 96 ? -4.446 7.665 13.980 1.00 90.38 96 LYS A C 1
ATOM 782 O O . LYS A 1 96 ? -4.536 8.881 14.181 1.00 90.38 96 LYS A O 1
ATOM 787 N N . LEU A 1 97 ? -5.389 6.973 13.338 1.00 90.44 97 LEU A N 1
ATOM 788 C CA . LEU A 1 97 ? -6.590 7.581 12.764 1.00 90.44 97 LEU A CA 1
ATOM 789 C C . LEU A 1 97 ? -7.468 8.280 13.799 1.00 90.44 97 LEU A C 1
ATOM 791 O O . LEU A 1 97 ? -8.021 9.329 13.490 1.00 90.44 97 LEU A O 1
ATOM 795 N N . SER A 1 98 ? -7.561 7.778 15.029 1.00 87.19 98 SER A N 1
ATOM 796 C CA . SER A 1 98 ? -8.372 8.422 16.074 1.00 87.19 98 SER A CA 1
ATOM 797 C C . SER A 1 98 ? -7.991 9.894 16.316 1.00 87.19 98 SER A C 1
ATOM 799 O O . SER A 1 98 ? -8.843 10.704 16.694 1.00 87.19 98 SER A O 1
ATOM 801 N N . SER A 1 99 ? -6.725 10.246 16.049 1.00 88.06 99 SER A N 1
ATOM 802 C CA . SER A 1 99 ? -6.185 11.605 16.165 1.00 88.06 99 SER A CA 1
ATOM 803 C C . SER A 1 99 ? -6.096 12.382 14.848 1.00 88.06 99 SER A C 1
ATOM 805 O O . SER A 1 99 ? -6.077 13.610 14.879 1.00 88.06 99 SER A O 1
ATOM 807 N N . GLU A 1 100 ? -6.034 11.693 13.706 1.00 92.12 100 GLU A N 1
ATOM 808 C CA . GLU A 1 100 ? -5.693 12.290 12.401 1.00 92.12 100 GLU A CA 1
ATOM 809 C C . GLU A 1 100 ? -6.807 12.179 11.354 1.00 92.12 100 GLU A C 1
ATOM 811 O O . GLU A 1 100 ? -6.715 12.794 10.291 1.00 92.12 100 GLU A O 1
ATOM 816 N N . CYS A 1 101 ? -7.855 11.397 11.618 1.00 94.88 101 CYS A N 1
ATOM 817 C CA . CYS A 1 101 ? -8.945 11.222 10.672 1.00 94.88 101 CYS A CA 1
ATOM 818 C C . CYS A 1 101 ? -9.751 12.509 10.484 1.00 94.88 101 CYS A C 1
ATOM 820 O O . CYS A 1 101 ? -9.831 13.394 11.343 1.00 94.88 101 CYS A O 1
ATOM 822 N N . ARG A 1 102 ? -10.411 12.588 9.332 1.00 94.50 102 ARG A N 1
ATOM 823 C CA . ARG A 1 102 ? -11.383 13.637 9.044 1.00 94.50 102 ARG A CA 1
ATOM 824 C C . ARG A 1 102 ? -12.528 13.558 10.064 1.00 94.50 102 ARG A C 1
ATOM 826 O O . ARG A 1 102 ? -13.092 12.478 10.236 1.00 94.50 102 ARG A O 1
ATOM 833 N N . PRO A 1 103 ? -12.946 14.679 10.687 1.00 93.56 103 PRO A N 1
ATOM 834 C CA . PRO A 1 103 ? -13.920 14.652 11.783 1.00 93.56 103 PRO A CA 1
ATOM 835 C C . PRO A 1 103 ? -15.238 13.935 11.465 1.00 93.56 103 PRO A C 1
ATOM 837 O O . PRO A 1 103 ? -15.824 13.315 12.344 1.00 93.56 103 PRO A O 1
ATOM 840 N N . TRP A 1 104 ? -15.691 13.993 10.211 1.00 94.75 104 TRP A N 1
ATOM 841 C CA . TRP A 1 104 ? -16.937 13.365 9.763 1.00 94.75 104 TRP A CA 1
ATOM 842 C C . TRP A 1 104 ? -16.834 11.855 9.499 1.00 94.75 104 TRP A C 1
ATOM 844 O O . TRP A 1 104 ? -17.854 11.233 9.233 1.00 94.75 104 TRP A O 1
ATOM 854 N N . LEU A 1 105 ? -15.635 11.267 9.546 1.00 94.69 105 LEU A N 1
ATOM 855 C CA . LEU A 1 105 ? -15.420 9.822 9.382 1.00 94.69 105 LEU A CA 1
ATOM 856 C C . LEU A 1 105 ? -15.185 9.104 10.712 1.00 94.69 105 LEU A C 1
ATOM 858 O O . LEU A 1 105 ? -15.110 7.881 10.735 1.00 94.69 105 LEU A O 1
ATOM 862 N N . LYS A 1 106 ? -15.055 9.847 11.817 1.00 93.00 106 LYS A N 1
ATOM 863 C CA . LYS A 1 106 ? -14.629 9.297 13.105 1.00 93.00 106 LYS A CA 1
ATOM 864 C C . LYS A 1 106 ? -15.546 8.180 13.611 1.00 93.00 106 LYS A C 1
ATOM 866 O O . LYS A 1 106 ? -15.054 7.127 13.992 1.00 93.00 106 LYS A O 1
ATOM 871 N N . GLU A 1 107 ? -16.858 8.402 13.568 1.00 93.56 107 GLU A N 1
ATOM 872 C CA . GLU A 1 107 ? -17.853 7.416 14.006 1.00 93.56 107 GLU A CA 1
ATOM 873 C C . GLU A 1 107 ? -17.798 6.135 13.159 1.00 93.56 107 GLU A C 1
ATOM 875 O O . GLU A 1 107 ? -17.791 5.034 13.704 1.00 93.56 107 GLU A O 1
ATOM 880 N N . GLU A 1 108 ? -17.666 6.266 11.835 1.00 91.81 108 GLU A N 1
ATOM 881 C CA . GLU A 1 108 ? -17.597 5.111 10.932 1.00 91.81 108 GLU A CA 1
ATOM 882 C C . GLU A 1 108 ? -16.282 4.330 11.090 1.00 91.81 108 GLU A C 1
ATOM 884 O O . GLU A 1 108 ? -16.281 3.100 11.056 1.00 91.81 108 GLU A O 1
ATOM 889 N N . ILE A 1 109 ? -15.161 5.027 11.311 1.00 93.56 109 ILE A N 1
ATOM 890 C CA . ILE A 1 109 ? -13.860 4.403 11.594 1.00 93.56 109 ILE A CA 1
ATOM 891 C C . ILE A 1 109 ? -13.904 3.641 12.920 1.00 93.56 109 ILE A C 1
ATOM 893 O O . ILE A 1 109 ? -13.367 2.541 12.997 1.00 93.56 109 ILE A O 1
ATOM 897 N N . GLU A 1 110 ? -14.523 4.203 13.962 1.00 92.69 110 GLU A N 1
ATOM 898 C CA . GLU A 1 110 ? -14.667 3.531 15.259 1.00 92.69 110 GLU A CA 1
ATOM 899 C C . GLU A 1 110 ? -15.546 2.277 15.138 1.00 92.69 110 GLU A C 1
ATOM 901 O O . GLU A 1 110 ? -15.176 1.216 15.648 1.00 92.69 110 GLU A O 1
ATOM 906 N N . LYS A 1 111 ? -16.662 2.380 14.405 1.00 93.44 111 LYS A N 1
ATOM 907 C CA . LYS A 1 111 ? -17.612 1.285 14.175 1.00 93.44 111 LYS A CA 1
ATOM 908 C C . LYS A 1 111 ? -17.000 0.098 13.421 1.00 93.44 111 LYS A C 1
ATOM 910 O O . LYS A 1 111 ? -17.252 -1.030 13.822 1.00 93.44 111 LYS A O 1
ATOM 915 N N . ASN A 1 112 ? -16.201 0.343 12.380 1.00 93.25 112 ASN A N 1
ATOM 916 C CA . ASN A 1 112 ? -15.597 -0.702 11.530 1.00 93.25 112 ASN A CA 1
ATOM 917 C C . ASN A 1 112 ? -14.087 -0.853 11.783 1.00 93.25 112 ASN A C 1
ATOM 919 O O . ASN A 1 112 ? -13.301 -1.113 10.869 1.00 93.25 112 ASN A O 1
ATOM 923 N N . SER A 1 113 ? -13.649 -0.570 13.012 1.00 94.06 113 SER A N 1
ATOM 924 C CA . SER A 1 113 ? -12.224 -0.438 13.326 1.00 94.06 113 SER A CA 1
ATOM 925 C C . SER A 1 113 ? -11.442 -1.742 13.175 1.00 94.06 113 SER A C 1
ATOM 927 O O . SER A 1 113 ? -10.263 -1.693 12.830 1.00 94.06 113 SER A O 1
ATOM 929 N N . GLU A 1 114 ? -12.062 -2.898 13.413 1.00 94.75 114 GLU A N 1
ATOM 930 C CA . GLU A 1 114 ? -11.395 -4.196 13.287 1.00 94.75 114 GLU A CA 1
ATOM 931 C C . GLU A 1 114 ? -11.159 -4.553 11.817 1.00 94.75 114 GLU A C 1
ATOM 933 O O . GLU A 1 114 ? -10.022 -4.825 11.427 1.00 94.75 114 GLU A O 1
ATOM 938 N N . GLU A 1 115 ? -12.193 -4.450 10.982 1.00 95.81 115 GLU A N 1
ATOM 939 C CA . GLU A 1 115 ? -12.138 -4.756 9.553 1.00 95.81 115 GLU A CA 1
ATOM 940 C C . GLU A 1 115 ? -11.240 -3.768 8.804 1.00 95.81 115 GLU A C 1
ATOM 942 O O . GLU A 1 115 ? -10.446 -4.166 7.952 1.00 95.81 115 GLU A O 1
ATOM 947 N N . LEU A 1 116 ? -11.321 -2.477 9.139 1.00 95.44 116 LEU A N 1
ATOM 948 C CA . LEU A 1 116 ? -10.456 -1.454 8.556 1.00 95.44 116 LEU A CA 1
ATOM 949 C C . LEU A 1 116 ? -8.987 -1.672 8.940 1.00 95.44 116 LEU A C 1
ATOM 951 O O . LEU A 1 116 ? -8.101 -1.489 8.100 1.00 95.44 116 LEU A O 1
ATOM 955 N N . ARG A 1 117 ? -8.718 -2.055 10.199 1.00 95.00 117 ARG A N 1
ATOM 956 C CA . ARG A 1 117 ? -7.360 -2.373 10.656 1.00 95.00 117 ARG A CA 1
ATOM 957 C C . ARG A 1 117 ? -6.803 -3.549 9.870 1.00 95.00 117 ARG A C 1
ATOM 959 O O . ARG A 1 117 ? -5.720 -3.407 9.311 1.00 95.00 117 ARG A O 1
ATOM 966 N N . ASP A 1 118 ? -7.536 -4.661 9.803 1.00 96.00 118 ASP A N 1
ATOM 967 C CA . ASP A 1 118 ? -7.074 -5.864 9.101 1.00 96.00 118 ASP A CA 1
ATOM 968 C C . ASP A 1 118 ? -6.806 -5.573 7.621 1.00 96.00 118 ASP A C 1
ATOM 970 O O . ASP A 1 118 ? -5.724 -5.875 7.113 1.00 96.00 118 ASP A O 1
ATOM 974 N N . PHE A 1 119 ? -7.723 -4.863 6.952 1.00 97.00 119 PHE A N 1
ATOM 975 C CA . PHE A 1 119 ? -7.566 -4.511 5.543 1.00 97.00 119 PHE A CA 1
ATOM 976 C C . PHE A 1 119 ? -6.264 -3.739 5.301 1.00 97.00 119 PHE A C 1
ATOM 978 O O . PHE A 1 119 ? -5.466 -4.081 4.426 1.00 97.00 119 PHE A O 1
ATOM 985 N N . ILE A 1 120 ? -6.002 -2.708 6.106 1.00 95.06 120 ILE A N 1
ATOM 986 C CA . ILE A 1 120 ? -4.812 -1.866 5.944 1.00 95.06 120 ILE A CA 1
ATOM 987 C C . ILE A 1 120 ? -3.545 -2.608 6.354 1.00 95.06 120 ILE A C 1
ATOM 989 O O . ILE A 1 120 ? -2.514 -2.474 5.684 1.00 95.06 120 ILE A O 1
ATOM 993 N N . ASP A 1 121 ? -3.625 -3.447 7.383 1.00 94.25 121 ASP A N 1
ATOM 994 C CA . ASP A 1 121 ? -2.512 -4.282 7.811 1.00 94.25 121 ASP A CA 1
ATOM 995 C C . ASP A 1 121 ? -2.071 -5.278 6.747 1.00 94.25 121 ASP A C 1
ATOM 997 O O . ASP A 1 121 ? -0.878 -5.561 6.640 1.00 94.25 121 ASP A O 1
ATOM 1001 N N . ARG A 1 122 ? -2.995 -5.706 5.888 1.00 96.81 122 ARG A N 1
ATOM 1002 C CA . ARG A 1 122 ? -2.716 -6.596 4.761 1.00 96.81 122 ARG A CA 1
ATOM 1003 C C . ARG A 1 122 ? -2.327 -5.869 3.464 1.00 96.81 122 ARG A C 1
ATOM 1005 O O . ARG A 1 122 ? -1.792 -6.516 2.559 1.00 96.81 122 ARG A O 1
ATOM 1012 N N . THR A 1 123 ? -2.515 -4.545 3.367 1.00 96.56 123 THR A N 1
ATOM 1013 C CA . THR A 1 123 ? -2.047 -3.737 2.215 1.00 96.56 123 THR A CA 1
ATOM 1014 C C . THR A 1 123 ? -0.634 -3.172 2.399 1.00 96.56 123 THR A C 1
ATOM 1016 O O . THR A 1 123 ? 0.212 -3.304 1.511 1.00 96.56 123 THR A O 1
ATOM 1019 N N . LEU A 1 124 ? -0.342 -2.567 3.555 1.00 94.62 124 LEU A N 1
ATOM 1020 C CA . LEU A 1 124 ? 0.942 -1.927 3.860 1.00 94.62 124 LEU A CA 1
ATOM 1021 C C . LEU A 1 124 ? 1.933 -2.949 4.433 1.00 94.62 124 LEU A C 1
ATOM 1023 O O . LEU A 1 124 ? 2.254 -2.941 5.625 1.00 94.62 124 LEU A O 1
ATOM 1027 N N . VAL A 1 125 ? 2.396 -3.860 3.574 1.00 95.12 125 VAL A N 1
ATOM 1028 C CA . VAL A 1 125 ? 3.312 -4.961 3.921 1.00 95.12 125 VAL A CA 1
ATOM 1029 C C . VAL A 1 125 ? 4.518 -4.952 2.987 1.00 95.12 125 VAL A C 1
ATOM 1031 O O . VAL A 1 125 ? 4.356 -4.911 1.770 1.00 95.12 125 VAL A O 1
ATOM 1034 N N . PHE A 1 126 ? 5.738 -5.001 3.530 1.00 93.50 126 PHE A N 1
ATOM 1035 C CA . PHE A 1 126 ? 6.961 -5.001 2.712 1.00 93.50 126 PHE A CA 1
ATOM 1036 C C . PHE A 1 126 ? 7.114 -6.256 1.852 1.00 93.50 126 PHE A C 1
ATOM 1038 O O . PHE A 1 126 ? 7.581 -6.175 0.721 1.00 93.50 126 PHE A O 1
ATOM 1045 N N . ASP A 1 127 ? 6.747 -7.409 2.398 1.00 93.06 127 ASP A N 1
ATOM 1046 C CA . ASP A 1 127 ? 6.872 -8.687 1.714 1.00 93.06 127 ASP A CA 1
ATOM 1047 C C . ASP A 1 127 ? 5.690 -8.917 0.766 1.00 93.06 127 ASP A C 1
ATOM 1049 O O . ASP A 1 127 ? 4.547 -9.065 1.198 1.00 93.06 127 ASP A O 1
ATOM 1053 N N . GLN A 1 128 ? 5.982 -8.938 -0.533 1.00 92.88 128 GLN A N 1
ATOM 1054 C CA . GLN A 1 128 ? 4.993 -9.115 -1.596 1.00 92.88 128 GLN A CA 1
ATOM 1055 C C . GLN A 1 128 ? 4.344 -10.505 -1.574 1.00 92.88 128 GLN A C 1
ATOM 1057 O O . GLN A 1 128 ? 3.203 -10.651 -2.007 1.00 92.88 128 GLN A O 1
ATOM 1062 N N . GLU A 1 129 ? 5.017 -11.526 -1.042 1.00 92.38 129 GLU A N 1
ATOM 1063 C CA . GLU A 1 129 ? 4.459 -12.881 -1.005 1.00 92.38 129 GLU A CA 1
ATOM 1064 C C . GLU A 1 129 ? 3.260 -12.956 -0.055 1.00 92.38 129 GLU A C 1
ATOM 1066 O O . GLU A 1 129 ? 2.249 -13.578 -0.379 1.00 92.38 129 GLU A O 1
ATOM 1071 N N . ILE A 1 130 ? 3.336 -12.245 1.074 1.00 95.06 130 ILE A N 1
ATOM 1072 C CA . ILE A 1 130 ? 2.282 -12.212 2.099 1.00 95.06 130 ILE A CA 1
ATOM 1073 C C . ILE A 1 130 ? 1.374 -10.980 2.019 1.00 95.06 130 ILE A C 1
ATOM 1075 O O . ILE A 1 130 ? 0.333 -10.956 2.673 1.00 95.06 130 ILE A O 1
ATOM 1079 N N . ARG A 1 131 ? 1.746 -9.948 1.246 1.00 97.06 131 ARG A N 1
ATOM 1080 C CA . ARG A 1 131 ? 0.848 -8.822 0.962 1.00 97.06 131 ARG A CA 1
ATOM 1081 C C . ARG A 1 131 ? -0.414 -9.364 0.294 1.00 97.06 131 ARG A C 1
ATOM 1083 O O . ARG A 1 131 ? -0.330 -10.263 -0.544 1.00 97.06 131 ARG A O 1
ATOM 1090 N N . MET A 1 132 ? -1.568 -8.820 0.662 1.00 97.50 132 MET A N 1
ATOM 1091 C CA . MET A 1 132 ? -2.852 -9.224 0.094 1.00 97.50 132 MET A CA 1
ATOM 1092 C C . MET A 1 132 ? -2.842 -9.107 -1.433 1.00 97.50 132 MET A C 1
ATOM 1094 O O . MET A 1 132 ? -2.271 -8.168 -1.984 1.00 97.50 132 MET A O 1
ATOM 1098 N N . SER A 1 133 ? -3.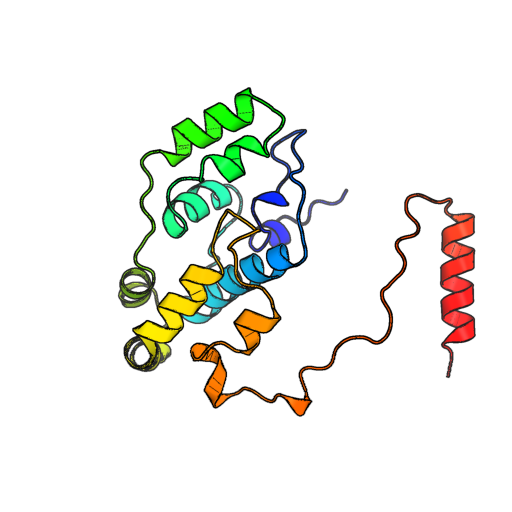455 -10.066 -2.113 1.00 97.25 133 SER A N 1
ATOM 1099 C CA . SER A 1 133 ? -3.773 -10.006 -3.540 1.00 97.25 133 SER A CA 1
ATOM 1100 C C . SER A 1 133 ? -5.038 -9.182 -3.801 1.00 97.25 133 SER A C 1
ATOM 1102 O O . SER A 1 133 ? -5.792 -8.860 -2.884 1.00 97.25 133 SER A O 1
ATOM 1104 N N . VAL A 1 134 ? -5.296 -8.856 -5.068 1.00 96.50 134 VAL A N 1
ATOM 1105 C CA . VAL A 1 134 ? -6.530 -8.163 -5.474 1.00 96.50 134 VAL A CA 1
ATOM 1106 C C . VAL A 1 134 ? -7.771 -8.993 -5.140 1.00 96.50 134 VAL A C 1
ATOM 1108 O O . VAL A 1 134 ? -8.725 -8.451 -4.588 1.00 96.50 134 VAL A O 1
ATOM 1111 N N . ASP A 1 135 ? -7.740 -10.301 -5.399 1.00 95.62 135 ASP A N 1
ATOM 1112 C CA . ASP A 1 135 ? -8.870 -11.194 -5.116 1.00 95.62 135 ASP A CA 1
ATOM 1113 C C . ASP A 1 135 ? -9.177 -11.264 -3.615 1.00 95.62 135 ASP A C 1
ATOM 1115 O O . ASP A 1 135 ? -10.334 -11.192 -3.198 1.00 95.62 135 ASP A O 1
ATOM 1119 N N . GLU A 1 136 ? -8.137 -11.348 -2.782 1.00 97.25 136 GLU A N 1
ATOM 1120 C CA . GLU A 1 136 ? -8.291 -11.315 -1.327 1.00 97.25 136 GLU A CA 1
ATOM 1121 C C . GLU A 1 136 ? -8.802 -9.959 -0.830 1.00 97.25 136 GLU A C 1
ATOM 1123 O O . GLU A 1 136 ? -9.597 -9.927 0.107 1.00 97.25 136 GLU A O 1
ATOM 1128 N N . ALA A 1 137 ? -8.375 -8.854 -1.452 1.00 97.19 137 ALA A N 1
ATOM 1129 C CA . ALA A 1 137 ? -8.834 -7.513 -1.109 1.00 97.19 137 ALA A CA 1
ATOM 1130 C C . ALA A 1 137 ? -10.323 -7.335 -1.427 1.00 97.19 137 ALA A C 1
ATOM 1132 O O . ALA A 1 137 ? -11.079 -6.880 -0.573 1.00 97.19 137 ALA A O 1
ATOM 1133 N N . LEU A 1 138 ? -10.758 -7.738 -2.625 1.00 96.38 138 LEU A N 1
ATOM 1134 C CA . LEU A 1 138 ? -12.166 -7.703 -3.034 1.00 96.38 138 LEU A CA 1
ATOM 1135 C C . LEU A 1 138 ? -13.039 -8.597 -2.150 1.00 96.38 138 LEU A C 1
ATOM 1137 O O . LEU A 1 138 ? -14.187 -8.259 -1.871 1.00 96.38 138 LEU A O 1
ATOM 1141 N N . ALA A 1 139 ? -12.493 -9.721 -1.679 1.00 96.44 139 ALA A N 1
ATOM 1142 C CA . ALA A 1 139 ? -13.192 -10.641 -0.793 1.00 96.44 139 ALA A CA 1
ATOM 1143 C C . ALA A 1 139 ? -13.177 -10.260 0.693 1.00 96.44 139 ALA A C 1
ATOM 1145 O O . ALA A 1 139 ? -13.751 -10.989 1.499 1.00 96.44 139 ALA A O 1
ATOM 1146 N N . HIS A 1 140 ? -12.540 -9.151 1.056 1.00 97.81 140 HIS A N 1
ATOM 1147 C CA . HIS A 1 140 ? -12.370 -8.742 2.441 1.00 97.81 140 HIS A CA 1
ATOM 1148 C C . HIS A 1 140 ? -13.661 -8.178 3.058 1.00 97.81 140 HIS A C 1
ATOM 1150 O O . HIS A 1 140 ? -14.380 -7.413 2.413 1.00 97.81 140 HIS A O 1
ATOM 1156 N N . ASP A 1 141 ? -13.906 -8.464 4.342 1.00 96.62 141 ASP A N 1
ATOM 1157 C CA . ASP A 1 141 ? -15.124 -8.045 5.059 1.00 96.62 141 ASP A CA 1
ATOM 1158 C C . ASP A 1 141 ? -15.324 -6.521 5.066 1.00 96.62 141 ASP A C 1
ATOM 1160 O O . ASP A 1 141 ? -16.443 -6.041 4.903 1.00 96.62 141 ASP A O 1
ATOM 1164 N N . PHE A 1 142 ? -14.232 -5.754 5.137 1.00 95.69 142 PHE A N 1
ATOM 1165 C CA . PHE A 1 142 ? -14.223 -4.293 4.954 1.00 95.69 142 PHE A CA 1
ATOM 1166 C C . PHE A 1 142 ? -14.968 -3.799 3.693 1.00 95.69 142 PHE A C 1
ATOM 1168 O O . PHE A 1 142 ? -15.558 -2.723 3.718 1.00 95.69 142 PHE A O 1
ATOM 1175 N N . LEU A 1 143 ? -14.959 -4.562 2.593 1.00 95.38 143 LEU A N 1
ATOM 1176 C CA . LEU A 1 143 ? -15.644 -4.203 1.343 1.00 95.38 143 LEU A CA 1
ATOM 1177 C C . LEU A 1 143 ? -16.989 -4.923 1.163 1.00 95.38 143 LEU A C 1
ATOM 1179 O O . LEU A 1 143 ? -17.657 -4.716 0.150 1.00 95.38 143 LEU A O 1
ATOM 1183 N N . SER A 1 144 ? -17.409 -5.749 2.126 1.00 94.12 144 SER A N 1
ATOM 1184 C CA . SER A 1 144 ? -18.570 -6.640 1.993 1.00 94.12 144 SER A CA 1
ATOM 1185 C C . SER A 1 144 ? -19.877 -5.913 1.665 1.00 94.12 144 SER A C 1
ATOM 1187 O O . SER A 1 144 ? -20.643 -6.400 0.835 1.00 94.12 144 SER A O 1
ATOM 1189 N N . GLU A 1 145 ? -20.113 -4.733 2.247 1.00 93.31 145 GLU A N 1
ATOM 1190 C CA . GLU A 1 145 ? -21.343 -3.955 2.031 1.00 93.31 145 GLU A CA 1
ATOM 1191 C C . GLU A 1 145 ? -21.491 -3.432 0.594 1.00 93.31 145 GLU A C 1
ATOM 1193 O O . GLU A 1 145 ? -22.609 -3.234 0.118 1.00 93.31 145 GLU A O 1
ATOM 1198 N N . VAL A 1 146 ? -20.373 -3.206 -0.103 1.00 93.00 146 VAL A N 1
ATOM 1199 C CA . VAL A 1 146 ? -20.338 -2.626 -1.458 1.00 93.00 146 VAL A CA 1
ATOM 1200 C C . VAL A 1 146 ? -19.913 -3.632 -2.525 1.00 93.00 146 VAL A C 1
ATOM 1202 O O . VAL A 1 146 ? -19.791 -3.275 -3.697 1.00 93.00 146 VAL A O 1
ATOM 1205 N N . ARG A 1 147 ? -19.65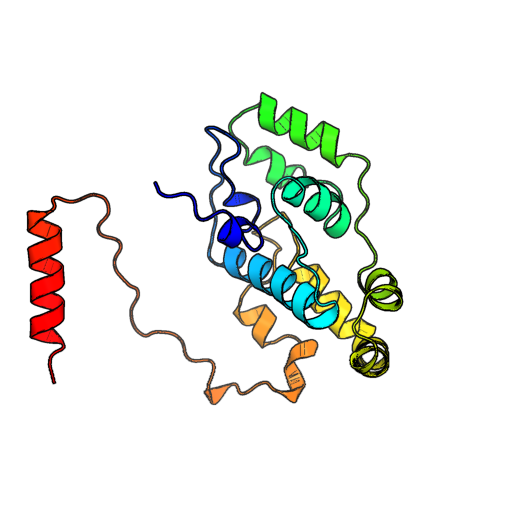8 -4.884 -2.137 1.00 94.50 147 ARG A N 1
ATOM 1206 C CA . ARG A 1 147 ? -19.126 -5.904 -3.035 1.00 94.50 147 ARG A CA 1
ATOM 1207 C C . ARG A 1 147 ? -20.172 -6.338 -4.059 1.00 94.50 147 ARG A C 1
ATOM 1209 O O . ARG A 1 147 ? -21.258 -6.798 -3.714 1.00 94.50 147 ARG A O 1
ATOM 1216 N N . GLU A 1 148 ? -19.794 -6.288 -5.332 1.00 95.06 148 GLU A N 1
ATOM 1217 C CA . GLU A 1 148 ? -20.621 -6.729 -6.454 1.00 95.06 148 GLU A CA 1
ATOM 1218 C C . GLU A 1 148 ? -19.863 -7.772 -7.286 1.00 95.06 148 GLU A C 1
ATOM 1220 O O . GLU A 1 148 ? -19.210 -7.435 -8.272 1.00 95.06 148 GLU A O 1
ATOM 1225 N N . ILE A 1 149 ? -19.976 -9.051 -6.907 1.00 93.94 149 ILE A N 1
ATOM 1226 C CA . ILE A 1 149 ? -19.225 -10.168 -7.522 1.00 93.94 149 ILE A CA 1
ATOM 1227 C C . ILE A 1 149 ? -19.416 -10.225 -9.046 1.00 93.94 149 ILE A C 1
ATOM 1229 O O . ILE A 1 149 ? -18.486 -10.532 -9.783 1.00 93.94 149 ILE A O 1
ATOM 1233 N N . GLU A 1 150 ? -20.605 -9.884 -9.545 1.00 94.31 150 GLU A N 1
ATOM 1234 C CA . GLU A 1 150 ? -20.900 -9.884 -10.984 1.00 94.31 150 GLU A CA 1
ATOM 1235 C C . GLU A 1 150 ? -20.053 -8.873 -11.781 1.00 94.31 150 GLU A C 1
ATOM 1237 O O . GLU A 1 150 ? -19.874 -9.035 -12.988 1.00 94.31 150 GLU A O 1
ATOM 1242 N N . LYS A 1 151 ? -19.515 -7.841 -11.116 1.00 93.62 151 LYS A N 1
ATOM 1243 C CA . LYS A 1 151 ? -18.631 -6.828 -11.709 1.00 93.62 151 LYS A CA 1
ATOM 1244 C C . LYS A 1 151 ? -17.145 -7.179 -11.588 1.00 93.62 151 LYS A C 1
ATOM 1246 O O . LYS A 1 151 ? -16.326 -6.535 -12.241 1.00 93.62 151 LYS A O 1
ATOM 1251 N N . GLU A 1 152 ? -16.785 -8.193 -10.802 1.00 93.88 152 GLU A N 1
ATOM 1252 C CA . GLU A 1 152 ? -15.406 -8.662 -10.599 1.00 93.88 152 GLU A CA 1
ATOM 1253 C C . GLU A 1 152 ? -14.950 -9.534 -11.786 1.00 93.88 152 GLU A C 1
ATOM 1255 O O . GLU A 1 152 ? -14.689 -10.729 -11.668 1.00 93.88 152 GLU A O 1
ATOM 1260 N N . THR A 1 153 ? -14.906 -8.949 -12.985 1.00 93.56 153 THR A N 1
ATOM 1261 C CA . THR A 1 153 ? -14.542 -9.663 -14.218 1.00 93.56 153 THR A CA 1
ATOM 1262 C C . THR A 1 153 ? -13.036 -9.669 -14.462 1.00 93.56 153 THR A C 1
ATOM 1264 O O . THR A 1 153 ? -12.362 -8.665 -14.236 1.00 93.56 153 THR A O 1
ATOM 1267 N N . ILE A 1 154 ? -12.523 -10.758 -15.036 1.00 91.38 154 ILE A N 1
ATOM 1268 C CA . ILE A 1 154 ? -11.120 -10.886 -15.449 1.00 91.38 154 ILE A CA 1
ATOM 1269 C C . ILE A 1 154 ? -10.997 -10.574 -16.943 1.00 91.38 154 ILE A C 1
ATOM 1271 O O . ILE A 1 154 ? -11.805 -11.031 -17.756 1.00 91.38 154 ILE A O 1
ATOM 1275 N N . ALA A 1 155 ? -9.971 -9.807 -17.317 1.00 90.88 155 ALA A N 1
ATOM 1276 C CA . ALA A 1 155 ? -9.677 -9.525 -18.716 1.00 90.88 155 ALA A CA 1
ATOM 1277 C C . ALA A 1 155 ? -9.400 -10.824 -19.493 1.00 90.88 155 ALA A C 1
ATOM 1279 O O . ALA A 1 155 ? -8.631 -11.678 -19.058 1.00 90.88 155 ALA A O 1
ATOM 1280 N N . SER A 1 156 ? -10.001 -10.963 -20.676 1.00 89.50 156 SER A N 1
ATOM 1281 C CA . SER A 1 156 ? -9.855 -12.165 -21.509 1.00 89.50 156 SER A CA 1
ATOM 1282 C C . SER A 1 156 ? -8.476 -12.300 -22.159 1.00 89.50 156 SER A C 1
ATOM 1284 O O . SER A 1 156 ? -8.117 -13.382 -22.625 1.00 89.50 156 SER A O 1
ATOM 1286 N N . GLN A 1 157 ? -7.716 -11.206 -22.225 1.00 86.69 157 GLN A N 1
ATOM 1287 C CA . GLN A 1 157 ? -6.401 -11.138 -22.852 1.00 86.69 157 GLN A CA 1
ATOM 1288 C C . GLN A 1 157 ? -5.483 -10.219 -22.048 1.00 86.69 157 GLN A C 1
ATOM 1290 O O . GLN A 1 157 ? -5.921 -9.195 -21.522 1.00 86.69 157 GLN A O 1
ATOM 1295 N N . SER A 1 158 ? -4.200 -10.572 -21.989 1.00 84.31 158 SER A N 1
ATOM 1296 C CA . SER A 1 158 ? -3.148 -9.696 -21.483 1.00 84.31 158 SER A CA 1
ATOM 1297 C C . SER A 1 158 ? -2.571 -8.837 -22.608 1.00 84.31 158 SER A C 1
ATOM 1299 O O . SER A 1 158 ? -2.535 -9.236 -23.775 1.00 84.31 158 SER A O 1
ATOM 1301 N N . ILE A 1 159 ? -2.098 -7.641 -22.255 1.00 82.06 159 ILE A N 1
ATOM 1302 C CA . ILE A 1 159 ? -1.322 -6.810 -23.176 1.00 82.06 159 ILE A CA 1
ATOM 1303 C C . ILE A 1 159 ? 0.059 -7.451 -23.321 1.00 82.06 159 ILE A C 1
ATOM 1305 O O . ILE A 1 159 ? 0.735 -7.717 -22.329 1.00 82.06 159 ILE A O 1
ATOM 1309 N N . VAL A 1 160 ? 0.475 -7.709 -24.560 1.00 81.25 160 VAL A N 1
ATOM 1310 C CA . VAL A 1 160 ? 1.795 -8.279 -24.843 1.00 81.25 160 VAL A CA 1
ATOM 1311 C C . VAL A 1 160 ? 2.850 -7.190 -24.683 1.00 81.25 160 VAL A C 1
ATOM 1313 O O . VAL A 1 160 ? 2.845 -6.214 -25.435 1.00 81.25 160 VAL A O 1
ATOM 1316 N N . ASP A 1 161 ? 3.771 -7.378 -23.737 1.00 81.62 161 ASP A N 1
ATOM 1317 C CA . ASP A 1 161 ? 4.988 -6.575 -23.670 1.00 81.62 161 ASP A CA 1
ATOM 1318 C C . ASP A 1 161 ? 5.932 -6.996 -24.803 1.00 81.62 161 ASP A C 1
ATOM 1320 O O . ASP A 1 161 ? 6.300 -8.162 -24.951 1.00 81.62 161 ASP A O 1
ATOM 1324 N N . VAL A 1 162 ? 6.275 -6.031 -25.647 1.00 82.44 162 VAL A N 1
ATOM 1325 C CA . VAL A 1 162 ? 7.094 -6.225 -26.849 1.00 82.44 162 VAL A CA 1
ATOM 1326 C C . VAL A 1 162 ? 8.536 -5.774 -26.627 1.00 82.44 162 VAL A C 1
ATOM 1328 O O . VAL A 1 162 ? 9.342 -5.851 -27.555 1.00 82.44 162 VAL A O 1
ATOM 1331 N N . GLY A 1 163 ? 8.860 -5.329 -25.408 1.00 84.25 163 GLY A N 1
ATOM 1332 C CA . GLY A 1 163 ? 10.182 -4.878 -25.005 1.00 84.25 163 GLY A CA 1
ATOM 1333 C C . GLY A 1 163 ? 10.670 -3.658 -25.784 1.00 84.25 163 GLY A C 1
ATOM 1334 O O . GLY A 1 163 ? 9.898 -2.835 -26.286 1.00 84.25 163 GLY A O 1
ATOM 1335 N N . GLU A 1 164 ? 11.993 -3.534 -25.883 1.00 87.31 164 GLU A N 1
ATOM 1336 C CA . GLU A 1 164 ? 12.626 -2.475 -26.662 1.00 87.31 164 GLU A CA 1
ATOM 1337 C C . GLU A 1 164 ? 12.535 -2.771 -28.163 1.00 87.31 164 GLU A C 1
ATOM 1339 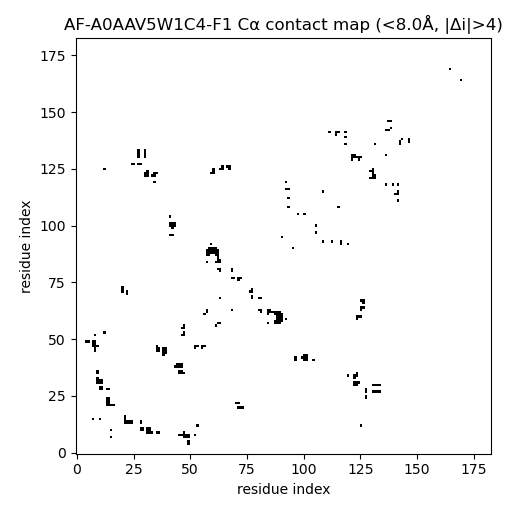O O . GLU A 1 164 ? 12.983 -3.810 -28.649 1.00 87.31 164 GLU A O 1
ATOM 1344 N N . THR A 1 165 ? 11.981 -1.824 -28.919 1.00 88.81 165 THR A N 1
ATOM 1345 C CA . THR A 1 165 ? 11.906 -1.908 -30.379 1.00 88.81 165 THR A CA 1
ATOM 1346 C C . THR A 1 165 ? 12.117 -0.546 -31.039 1.00 88.81 165 THR A C 1
ATOM 1348 O O . THR A 1 165 ? 12.174 0.486 -30.364 1.00 88.81 165 THR A O 1
ATOM 1351 N N . SER A 1 166 ? 12.285 -0.530 -32.362 1.00 93.75 166 SER A N 1
ATOM 1352 C CA . SER A 1 166 ? 12.546 0.696 -33.117 1.00 93.75 166 SER A CA 1
ATOM 1353 C C . SER A 1 166 ? 11.325 1.617 -33.164 1.00 93.75 166 SER A C 1
ATOM 1355 O O . SER A 1 166 ? 10.176 1.194 -33.024 1.00 93.75 166 SER A O 1
ATOM 1357 N N . ILE A 1 167 ? 11.570 2.906 -33.409 1.00 94.25 167 ILE A N 1
ATOM 1358 C CA . ILE A 1 167 ? 10.502 3.901 -33.578 1.00 94.25 167 ILE A CA 1
ATOM 1359 C C . ILE A 1 167 ? 9.605 3.527 -34.765 1.00 94.25 167 ILE A C 1
ATOM 1361 O O . ILE A 1 167 ? 8.390 3.710 -34.704 1.00 94.25 167 ILE A O 1
ATOM 1365 N N . GLU A 1 168 ? 10.185 3.005 -35.845 1.00 95.38 168 GLU A N 1
ATOM 1366 C CA . GLU A 1 168 ? 9.461 2.548 -37.031 1.00 95.38 168 GLU A CA 1
ATOM 1367 C C . GLU A 1 168 ? 8.506 1.401 -36.694 1.00 95.38 168 GLU A C 1
ATOM 1369 O O . GLU A 1 168 ? 7.350 1.422 -37.117 1.00 95.38 168 GLU A O 1
ATOM 1374 N N . GLU A 1 169 ? 8.961 0.441 -35.890 1.00 92.25 169 GLU A N 1
ATOM 1375 C CA . GLU A 1 169 ? 8.141 -0.685 -35.451 1.00 92.25 169 GLU A CA 1
ATOM 1376 C C . GLU A 1 169 ? 7.022 -0.230 -34.505 1.00 92.25 169 GLU A C 1
ATOM 1378 O O . GLU A 1 169 ? 5.874 -0.649 -34.664 1.00 92.25 169 GLU A O 1
ATOM 1383 N N . TRP A 1 170 ? 7.308 0.695 -33.583 1.00 92.31 170 TRP A N 1
ATOM 1384 C CA . TRP A 1 170 ? 6.278 1.313 -32.743 1.00 92.31 170 TRP A CA 1
ATOM 1385 C C . TRP A 1 170 ? 5.218 2.043 -33.567 1.00 92.31 170 TRP A C 1
ATOM 1387 O O . TRP A 1 170 ? 4.024 1.842 -33.347 1.00 92.31 170 TRP A O 1
ATOM 1397 N N . LYS A 1 171 ? 5.630 2.849 -34.554 1.00 93.81 171 LYS A N 1
ATOM 1398 C CA . LYS A 1 171 ? 4.705 3.542 -35.464 1.00 93.81 171 LYS A CA 1
ATOM 1399 C C . LYS A 1 171 ? 3.821 2.555 -36.217 1.00 93.81 171 LYS A C 1
ATOM 1401 O O . LYS A 1 171 ? 2.615 2.775 -36.286 1.00 93.81 171 LYS A O 1
ATOM 1406 N N . ARG A 1 172 ? 4.405 1.477 -36.751 1.00 93.38 172 ARG A N 1
ATOM 1407 C CA . ARG A 1 172 ? 3.669 0.425 -37.464 1.00 93.38 172 ARG A CA 1
ATOM 1408 C C . ARG A 1 172 ? 2.619 -0.223 -36.560 1.00 93.38 172 ARG A C 1
ATOM 1410 O O . ARG A 1 172 ? 1.456 -0.267 -36.938 1.00 93.38 172 ARG A O 1
ATOM 1417 N N . ARG A 1 173 ? 3.000 -0.652 -35.353 1.00 89.38 173 ARG A N 1
ATOM 1418 C CA . ARG A 1 173 ? 2.094 -1.300 -34.385 1.00 89.38 173 ARG A CA 1
ATOM 1419 C C . ARG A 1 173 ? 0.956 -0.393 -33.935 1.00 89.38 173 ARG A C 1
ATOM 1421 O O . ARG A 1 173 ? -0.189 -0.827 -33.902 1.00 89.38 173 ARG A O 1
ATOM 1428 N N . ILE A 1 174 ? 1.265 0.862 -33.605 1.00 90.56 174 ILE A N 1
ATOM 1429 C CA . ILE A 1 174 ? 0.251 1.849 -33.215 1.00 90.56 174 ILE A CA 1
ATOM 1430 C C . ILE A 1 174 ? -0.716 2.079 -34.379 1.00 90.56 174 ILE A C 1
ATOM 1432 O O . ILE A 1 174 ? -1.925 2.082 -34.175 1.00 90.56 174 ILE A O 1
ATOM 1436 N N . TRP A 1 175 ? -0.200 2.223 -35.603 1.00 92.44 175 TRP A N 1
ATOM 1437 C CA . TRP A 1 175 ? -1.034 2.401 -36.789 1.00 92.44 175 TRP A CA 1
ATOM 1438 C C . TRP A 1 175 ? -1.936 1.189 -37.062 1.00 92.44 175 TRP A C 1
ATOM 1440 O O . TRP A 1 175 ? -3.126 1.361 -37.303 1.00 92.44 175 TRP A O 1
ATOM 1450 N N . GLU A 1 176 ? -1.413 -0.034 -36.954 1.00 91.81 176 GLU A N 1
ATOM 1451 C CA . GLU A 1 176 ? -2.200 -1.269 -37.088 1.00 91.81 176 GLU A CA 1
ATOM 1452 C C . GLU A 1 176 ? -3.284 -1.389 -36.016 1.00 91.81 176 GLU A C 1
ATOM 1454 O O . GLU A 1 176 ? -4.424 -1.740 -36.329 1.00 91.81 176 GLU A O 1
ATOM 1459 N N . PHE A 1 177 ? -2.958 -1.059 -34.763 1.00 88.88 177 PHE A N 1
ATOM 1460 C CA . PHE A 1 177 ? -3.929 -1.030 -33.672 1.00 88.88 177 PHE A CA 1
ATOM 1461 C C . PHE A 1 177 ? -5.062 -0.045 -33.968 1.00 88.88 177 PHE A C 1
ATOM 1463 O O . PHE A 1 177 ? -6.233 -0.397 -33.835 1.00 88.88 177 PHE A O 1
ATOM 1470 N N . ILE A 1 178 ? -4.714 1.162 -34.419 1.00 91.81 178 ILE A N 1
ATOM 1471 C CA . ILE A 1 178 ? -5.665 2.200 -34.817 1.00 91.81 178 ILE A CA 1
ATOM 1472 C C . ILE A 1 178 ? -6.568 1.687 -35.951 1.00 91.81 178 ILE A C 1
ATOM 1474 O O . ILE A 1 178 ? -7.786 1.723 -35.817 1.00 91.81 178 ILE A O 1
ATOM 1478 N N . GLN A 1 179 ? -6.005 1.125 -37.027 1.00 92.56 179 GLN A N 1
ATOM 1479 C CA . GLN A 1 179 ? -6.780 0.589 -38.157 1.00 92.56 179 GLN A CA 1
ATOM 1480 C C . GLN A 1 179 ? -7.711 -0.566 -37.771 1.00 92.56 179 GLN A C 1
ATOM 1482 O O . GLN A 1 179 ? -8.815 -0.658 -38.297 1.00 92.56 179 GLN A O 1
ATOM 1487 N N . THR A 1 180 ? -7.271 -1.439 -36.864 1.00 88.44 180 THR A N 1
ATOM 1488 C CA . THR A 1 180 ? -8.038 -2.619 -36.431 1.00 88.44 180 THR A CA 1
ATOM 1489 C C . THR A 1 180 ? -9.203 -2.250 -35.510 1.00 88.44 180 THR A C 1
ATOM 1491 O O . THR A 1 180 ? -10.206 -2.956 -35.488 1.00 88.44 180 THR A O 1
ATOM 1494 N N . ASN A 1 181 ? -9.085 -1.149 -34.760 1.00 84.38 181 ASN A N 1
ATOM 1495 C CA . ASN A 1 181 ? -10.049 -0.742 -33.731 1.00 84.38 181 ASN A CA 1
ATOM 1496 C C . ASN A 1 181 ? -10.809 0.552 -34.075 1.00 84.38 181 ASN A C 1
ATOM 1498 O O . ASN A 1 181 ? -11.475 1.125 -33.212 1.00 84.38 181 ASN A O 1
ATOM 1502 N N . HIS A 1 182 ? -10.728 1.025 -35.320 1.00 73.62 182 HIS A N 1
ATOM 1503 C CA . HIS A 1 182 ? -11.617 2.073 -35.809 1.00 73.62 182 HIS A CA 1
ATOM 1504 C C . HIS A 1 182 ? -13.026 1.504 -36.035 1.00 73.62 182 HIS A C 1
ATOM 1506 O O . HIS A 1 182 ? -13.214 0.623 -36.874 1.00 73.62 182 HIS A O 1
ATOM 1512 N N . VAL A 1 183 ? -13.994 2.027 -35.274 1.00 55.31 183 VAL A N 1
ATOM 1513 C CA . VAL A 1 183 ? -15.442 1.940 -35.549 1.00 55.31 183 VAL A CA 1
ATOM 1514 C C . VAL A 1 183 ? -15.805 2.899 -36.676 1.00 55.31 183 VAL A C 1
ATOM 1516 O O . VAL A 1 183 ? -15.290 4.041 -36.647 1.00 55.31 183 VAL A O 1
#

Mean predicted aligned error: 6.3 Å

Nearest PDB structures (foldseek):
  5awm-assembly1_A  TM=7.824E-01  e=7.379E-08  Drosophila melanogaster
  6g9h-assembly1_A  TM=8.140E-01  e=1.225E-06  Homo sapiens
  6ge0-assembly1_A  TM=8.094E-01  e=2.896E-06  Homo sapiens
  4o2z-assembly1_A-2  TM=7.556E-01  e=3.439E-06  Leishmania donovani BPK282A1
  7ksk-assembly1_A  TM=7.597E-01  e=4.326E-06  Homo sapiens

Solvent-accessible surface area (backbone atoms only — not comparable to full-atom values): 10825 Å² total; per-residue (Å²): 131,88,80,63,71,78,66,57,38,42,55,31,70,48,75,51,60,73,72,96,41,72,45,87,78,62,79,49,42,55,36,28,24,48,34,33,50,50,49,21,70,48,41,74,45,75,63,20,54,68,94,44,26,68,60,41,47,26,42,58,49,12,45,74,54,68,73,56,42,67,64,42,83,52,63,69,61,30,53,51,49,50,67,68,19,69,84,38,58,52,51,63,60,59,69,51,40,77,78,48,40,40,81,92,46,48,70,60,48,64,74,44,38,66,44,51,41,54,55,42,60,34,21,50,44,90,46,67,89,75,26,43,47,72,70,56,53,64,68,29,74,70,40,54,93,77,58,56,72,90,73,71,71,78,78,95,67,80,84,81,83,78,75,91,72,54,71,68,56,51,52,50,53,53,50,50,52,50,66,74,68,64,127